Protein AF-A0A3D2FN97-F1 (afdb_monomer_lite)

Radius of gyration: 24.54 Å; chains: 1; bounding box: 51×54×80 Å

Sequence (234 aa):
MVIGLMLTFDQKPELFDFIHKFKLTESSGIVDKPTLEKAPVNQEKVAVPEEAVPSYLIESQNLISIASQTLALLKMHRITSLSIGSGQMDIELIGDKIMDAPIDSLGDVVNYSLKQMSIDSLFKHGYLVKYRKKDLPVIHSTIAFSDLESWVPSFGSSFIKILDPIERENQSQTPIIIKINGKDNIRNILLKLTSWGRNLALEKFVFVSETENLSHSAIFYMSLFSPKHLELQE

pLDDT: mean 77.38, std 24.18, range [26.45, 98.56]

Secondary structure (DSSP, 8-state):
----------------TT--------------PPP----------------PPPHHHHHHHHHHHHHHHHHHHTTTSEEEEEEEETTEEEEEEEE-SS----GGGTEEEEEEEEEE-SSTT-EEEEEEEEEPP---PPP-----HHHHHHHGGGGSSEEEEEPPPEEETTEEEEEEEEEEESHHHHHHHHHHHTTS-TTEEEEEEEEEE-TTT--EEEEEEEEEEEE-------

Structure (mmCIF, N/CA/C/O backbone):
data_AF-A0A3D2FN97-F1
#
_entry.id   AF-A0A3D2FN97-F1
#
loop_
_atom_site.group_PDB
_atom_site.id
_atom_site.type_symbol
_atom_site.label_atom_id
_atom_site.label_alt_id
_atom_site.label_comp_id
_atom_site.label_asym_id
_atom_site.label_entity_id
_atom_site.label_seq_id
_atom_site.pdbx_PDB_ins_code
_atom_site.Cartn_x
_atom_site.Cartn_y
_atom_site.Cartn_z
_atom_site.occupancy
_atom_site.B_iso_or_equiv
_atom_site.auth_seq_id
_atom_site.auth_comp_id
_atom_site.auth_asym_id
_atom_site.auth_atom_id
_atom_site.pdbx_PDB_model_num
ATOM 1 N N . MET A 1 1 ? 27.935 20.097 34.482 1.00 35.91 1 MET A N 1
ATOM 2 C CA . MET A 1 1 ? 27.863 18.623 34.464 1.00 35.91 1 MET A CA 1
ATOM 3 C C . MET A 1 1 ? 27.215 18.229 33.148 1.00 35.91 1 MET A C 1
ATOM 5 O O . MET A 1 1 ? 26.040 18.503 32.959 1.00 35.91 1 MET A O 1
ATOM 9 N N . VAL A 1 2 ? 28.020 17.753 32.199 1.00 36.72 2 VAL A N 1
ATOM 10 C CA . VAL A 1 2 ? 27.599 17.387 30.839 1.00 36.72 2 VAL A CA 1
ATOM 11 C C . VAL A 1 2 ? 27.473 15.869 30.811 1.00 36.72 2 VAL A C 1
ATOM 13 O O . VAL A 1 2 ? 28.434 15.186 31.153 1.00 36.72 2 VAL A O 1
ATOM 16 N N . ILE A 1 3 ? 26.306 15.350 30.437 1.00 37.03 3 ILE A N 1
ATOM 17 C CA . ILE A 1 3 ? 26.108 13.924 30.170 1.00 37.03 3 ILE A CA 1
ATOM 18 C C . ILE A 1 3 ? 25.771 13.817 28.686 1.00 37.03 3 ILE A C 1
ATOM 20 O O . ILE A 1 3 ? 24.678 14.183 28.261 1.00 37.03 3 ILE A O 1
ATOM 24 N N . GLY A 1 4 ? 26.756 13.390 27.898 1.00 32.12 4 GLY A N 1
ATOM 25 C CA . GLY A 1 4 ? 26.566 13.030 26.499 1.00 32.12 4 GLY A CA 1
ATOM 26 C C . GLY A 1 4 ? 25.917 11.653 26.404 1.00 32.12 4 GLY A C 1
ATOM 27 O O . GLY A 1 4 ? 26.407 10.697 27.002 1.00 32.12 4 GLY A O 1
ATOM 28 N N . LEU A 1 5 ? 24.826 11.552 25.650 1.00 38.78 5 LEU A N 1
ATOM 29 C CA . LEU A 1 5 ? 24.279 10.277 25.200 1.00 38.78 5 LEU A CA 1
ATOM 30 C C . LEU A 1 5 ? 24.772 10.034 23.774 1.00 38.78 5 LEU A C 1
ATOM 32 O O . LEU A 1 5 ? 24.361 10.704 22.829 1.00 38.78 5 LEU A O 1
ATOM 36 N N . MET A 1 6 ? 25.699 9.090 23.653 1.00 29.64 6 MET A N 1
ATOM 37 C CA . MET A 1 6 ? 26.186 8.542 22.395 1.00 29.64 6 MET A CA 1
ATOM 38 C C . MET A 1 6 ? 25.202 7.453 21.954 1.00 29.64 6 MET A C 1
ATOM 40 O O . MET A 1 6 ? 25.071 6.430 22.620 1.00 29.64 6 MET A O 1
ATOM 44 N N . LEU A 1 7 ? 24.469 7.692 20.865 1.00 33.50 7 LEU A N 1
ATOM 45 C CA . LEU A 1 7 ? 23.626 6.684 20.222 1.00 33.50 7 LEU A CA 1
ATOM 46 C C . LEU A 1 7 ? 24.498 5.869 19.262 1.00 33.50 7 LEU A C 1
ATOM 48 O O . LEU A 1 7 ? 24.772 6.302 18.146 1.00 33.50 7 LEU A O 1
ATOM 52 N N . THR A 1 8 ? 24.945 4.692 19.690 1.00 33.38 8 THR A N 1
ATOM 53 C CA . THR A 1 8 ? 25.494 3.678 18.782 1.00 33.38 8 THR A CA 1
ATOM 54 C C . THR A 1 8 ? 24.337 2.861 18.214 1.00 33.38 8 THR A C 1
ATOM 56 O O . THR A 1 8 ? 23.797 1.989 18.891 1.00 33.38 8 THR A O 1
ATOM 59 N N . PHE A 1 9 ? 23.937 3.165 16.980 1.00 32.84 9 PHE A N 1
ATOM 60 C CA . PHE A 1 9 ? 23.117 2.275 16.159 1.00 32.84 9 PHE A CA 1
ATOM 61 C C . PHE A 1 9 ? 24.053 1.345 15.389 1.00 32.84 9 PHE A C 1
ATOM 63 O O . PHE A 1 9 ? 24.641 1.757 14.394 1.00 32.84 9 PHE A O 1
ATOM 70 N N . ASP A 1 10 ? 24.185 0.104 15.847 1.00 36.41 10 ASP A N 1
ATOM 71 C CA . ASP A 1 10 ? 24.857 -0.951 15.089 1.00 36.41 10 ASP A CA 1
ATOM 72 C C . ASP A 1 10 ? 23.991 -2.214 15.101 1.00 36.41 10 ASP A C 1
ATOM 74 O O . ASP A 1 10 ? 24.173 -3.118 15.910 1.00 36.41 10 ASP A O 1
ATOM 78 N N . GLN A 1 11 ? 22.969 -2.226 14.240 1.00 37.00 11 GLN A N 1
ATOM 79 C CA . GLN A 1 11 ? 22.284 -3.439 13.792 1.00 37.00 11 GLN A CA 1
ATOM 80 C C . GLN A 1 11 ? 21.887 -3.253 12.323 1.00 37.00 11 GLN A C 1
ATOM 82 O O . GLN A 1 11 ? 20.916 -2.569 11.997 1.00 37.00 11 GLN A O 1
ATOM 87 N N . LYS A 1 12 ? 22.677 -3.844 11.421 1.00 44.53 12 LYS A N 1
ATOM 88 C CA . LYS A 1 12 ? 22.297 -4.063 10.019 1.00 44.53 12 LYS A CA 1
ATOM 89 C C . LYS A 1 12 ? 21.170 -5.106 9.968 1.00 44.53 12 LYS A C 1
ATOM 91 O O . LYS A 1 12 ? 21.343 -6.165 10.566 1.00 44.53 12 LYS A O 1
ATOM 96 N N . PRO A 1 13 ? 20.059 -4.875 9.248 1.00 40.66 13 PRO A N 1
ATOM 97 C CA . PRO A 1 13 ? 19.086 -5.927 8.999 1.00 40.66 13 PRO A CA 1
ATOM 98 C C . PRO A 1 13 ? 19.599 -6.865 7.895 1.00 40.66 13 PRO A C 1
ATOM 100 O O . PRO A 1 13 ? 19.985 -6.427 6.809 1.00 40.66 13 PRO A O 1
ATOM 103 N N . GLU A 1 14 ? 19.604 -8.158 8.202 1.00 37.47 14 GLU A N 1
ATOM 104 C CA . GLU A 1 14 ? 19.910 -9.290 7.323 1.00 37.47 14 GLU A CA 1
ATOM 105 C C . GLU A 1 14 ? 18.923 -9.357 6.142 1.00 37.47 14 GLU A C 1
ATOM 107 O O . GLU A 1 14 ? 17.893 -10.023 6.197 1.00 37.47 14 GLU A O 1
ATOM 112 N N . LEU A 1 15 ? 19.215 -8.632 5.060 1.00 39.28 15 LEU A N 1
ATOM 113 C CA . LEU A 1 15 ? 18.360 -8.566 3.867 1.00 39.28 15 LEU A CA 1
ATOM 114 C C . LEU A 1 15 ? 18.827 -9.442 2.687 1.00 39.28 15 LEU A C 1
ATOM 116 O O . LEU A 1 15 ? 18.275 -9.301 1.600 1.00 39.28 15 LEU A O 1
ATOM 120 N N . PHE A 1 16 ? 19.802 -10.353 2.847 1.00 39.06 16 PHE A N 1
ATOM 121 C CA . PHE A 1 16 ? 20.452 -10.988 1.678 1.00 39.06 16 PHE A CA 1
ATOM 122 C C . PHE A 1 16 ? 20.819 -12.487 1.756 1.00 39.06 16 PHE A C 1
ATOM 124 O O . PHE A 1 16 ? 21.661 -12.934 0.984 1.00 39.06 16 PHE A O 1
ATOM 131 N N . ASP A 1 17 ? 20.147 -13.313 2.559 1.00 31.33 17 ASP A N 1
ATOM 132 C CA . ASP A 1 17 ? 20.525 -14.739 2.710 1.00 31.33 17 ASP A CA 1
ATOM 133 C C . ASP A 1 17 ? 19.858 -15.738 1.733 1.00 31.33 17 ASP A C 1
ATOM 135 O O . ASP A 1 17 ? 19.729 -16.925 2.033 1.00 31.33 17 ASP A O 1
ATOM 139 N N . PHE A 1 18 ? 19.447 -15.319 0.528 1.00 36.94 18 PHE A N 1
ATOM 140 C CA . PHE A 1 18 ? 18.725 -16.217 -0.400 1.00 36.94 18 PHE A CA 1
ATOM 141 C C . PHE A 1 18 ? 19.545 -16.887 -1.518 1.00 36.94 18 PHE A C 1
ATOM 143 O O . PHE A 1 18 ? 18.969 -17.618 -2.322 1.00 36.94 18 PHE A O 1
ATOM 150 N N . ILE A 1 19 ? 20.871 -16.728 -1.588 1.00 38.16 19 ILE A N 1
ATOM 151 C CA . ILE A 1 19 ? 21.669 -17.309 -2.687 1.00 38.16 19 ILE A CA 1
ATOM 152 C C . ILE A 1 19 ? 22.730 -18.273 -2.152 1.00 38.16 19 ILE A C 1
ATOM 154 O O . ILE A 1 19 ? 23.904 -17.950 -2.118 1.00 38.16 19 ILE A O 1
ATOM 158 N N . HIS A 1 20 ? 22.334 -19.492 -1.784 1.00 33.91 20 HIS A N 1
ATOM 159 C CA . HIS A 1 20 ? 23.245 -20.646 -1.786 1.00 33.91 20 HIS A CA 1
ATOM 160 C C . HIS A 1 20 ? 22.459 -21.945 -1.968 1.00 33.91 20 HIS A C 1
ATOM 162 O O . HIS A 1 20 ? 22.291 -22.723 -1.031 1.00 33.91 20 HIS A O 1
ATOM 168 N N . LYS A 1 21 ? 21.952 -22.196 -3.182 1.00 33.28 21 LYS A N 1
ATOM 169 C CA . LYS A 1 21 ? 21.473 -23.535 -3.570 1.00 33.28 21 LYS A CA 1
ATOM 170 C C . LYS A 1 21 ? 21.396 -23.737 -5.085 1.00 33.28 21 LYS A C 1
ATOM 172 O O . LYS A 1 21 ? 20.377 -24.156 -5.610 1.00 33.28 21 LYS A O 1
ATOM 177 N N . PHE A 1 22 ? 22.510 -23.531 -5.781 1.00 33.31 22 PHE A N 1
ATOM 178 C CA . PHE A 1 22 ? 22.737 -24.210 -7.058 1.00 33.31 22 PHE A CA 1
ATOM 179 C C . PHE A 1 22 ? 24.107 -24.882 -7.016 1.00 33.31 22 PHE A C 1
ATOM 181 O O . PHE A 1 22 ? 25.150 -24.239 -7.087 1.00 33.31 22 PHE A O 1
ATOM 188 N N . LYS A 1 23 ? 24.089 -26.202 -6.804 1.00 30.91 23 LYS A N 1
ATOM 189 C CA . LYS A 1 23 ? 25.253 -27.065 -6.999 1.00 30.91 23 LYS A CA 1
ATOM 190 C C . LYS A 1 23 ? 25.541 -27.124 -8.497 1.00 30.91 23 LYS A C 1
ATOM 192 O O . LYS A 1 23 ? 24.680 -27.564 -9.257 1.00 30.91 23 LYS A O 1
ATOM 197 N N . LEU A 1 24 ? 26.757 -26.737 -8.883 1.00 30.23 24 LEU A N 1
ATOM 198 C CA . LEU A 1 24 ? 27.350 -27.124 -10.157 1.00 30.23 24 LEU A CA 1
ATOM 199 C C . LEU A 1 24 ? 27.306 -28.650 -10.288 1.00 30.23 24 LEU A C 1
ATOM 201 O O . LEU A 1 24 ? 27.742 -29.374 -9.392 1.00 30.23 24 LEU A O 1
ATOM 205 N N . THR A 1 25 ? 26.811 -29.124 -11.424 1.00 30.73 25 THR A N 1
ATOM 206 C CA . THR A 1 25 ? 27.192 -30.429 -11.961 1.00 30.73 25 THR A CA 1
ATOM 207 C C . THR A 1 25 ? 28.044 -30.150 -13.187 1.00 30.73 25 THR A C 1
ATOM 209 O O . THR A 1 25 ? 27.542 -29.768 -14.237 1.00 30.73 25 THR A O 1
ATOM 212 N N . GLU A 1 26 ? 29.356 -30.272 -13.013 1.00 32.81 26 GLU A N 1
ATOM 213 C CA . GLU A 1 26 ? 30.281 -30.447 -14.123 1.00 32.81 26 GLU A CA 1
ATOM 214 C C . GLU A 1 26 ? 30.111 -31.865 -14.680 1.00 32.81 26 GLU A C 1
ATOM 216 O O . GLU A 1 26 ? 30.149 -32.842 -13.930 1.00 32.81 26 GLU A O 1
ATOM 221 N N . SER A 1 27 ? 30.004 -31.992 -16.001 1.00 31.44 27 SER A N 1
ATOM 222 C CA . SER A 1 27 ? 30.516 -33.172 -16.693 1.00 31.44 27 SER A CA 1
ATOM 223 C C . SER A 1 27 ? 31.189 -32.756 -17.998 1.00 31.44 27 SER A C 1
ATOM 225 O O . SER A 1 27 ? 30.542 -32.340 -18.957 1.00 31.44 27 SER A O 1
ATOM 227 N N . SER A 1 28 ? 32.513 -32.876 -17.978 1.00 28.11 28 SER A N 1
ATOM 228 C CA . SER A 1 28 ? 33.428 -32.942 -19.117 1.00 28.11 28 SER A CA 1
ATOM 229 C C . SER A 1 28 ? 33.067 -34.091 -20.071 1.00 28.11 28 SER A C 1
ATOM 231 O O . SER A 1 28 ? 32.626 -35.144 -19.607 1.00 28.11 28 SER A O 1
ATOM 233 N N . GLY A 1 29 ? 33.323 -33.932 -21.377 1.00 26.45 29 GLY A N 1
ATOM 234 C CA . GLY A 1 29 ? 33.347 -35.078 -22.293 1.00 26.45 29 GLY A CA 1
ATOM 235 C C . GLY A 1 29 ? 33.221 -34.794 -23.793 1.00 26.45 29 GLY A C 1
ATOM 236 O O . GLY A 1 29 ? 32.153 -34.988 -24.344 1.00 26.45 29 GLY A O 1
ATOM 237 N N . ILE A 1 30 ? 34.345 -34.420 -24.416 1.00 26.75 30 ILE A N 1
ATOM 238 C CA . ILE A 1 30 ? 34.872 -34.887 -25.721 1.00 26.75 30 ILE A CA 1
ATOM 239 C C . ILE A 1 30 ? 34.031 -34.704 -27.011 1.00 26.75 30 ILE A C 1
ATOM 241 O O . ILE A 1 30 ? 32.910 -35.165 -27.176 1.00 26.75 30 ILE A O 1
ATOM 245 N N . VAL A 1 31 ? 34.718 -34.068 -27.964 1.00 34.94 31 VAL A N 1
ATOM 246 C CA . VAL A 1 31 ? 34.443 -33.876 -29.393 1.00 34.94 31 VAL A CA 1
ATOM 247 C C . VAL A 1 31 ? 34.148 -35.186 -30.125 1.00 34.94 31 VAL A C 1
ATOM 249 O O . VAL A 1 31 ? 34.973 -36.087 -30.080 1.00 34.94 31 VAL A O 1
ATOM 252 N N . ASP A 1 32 ? 33.083 -35.201 -30.930 1.00 27.12 32 ASP A N 1
ATOM 253 C CA . ASP A 1 32 ? 33.065 -35.918 -32.207 1.00 27.12 32 ASP A CA 1
ATOM 254 C C . ASP A 1 32 ? 32.193 -35.178 -33.232 1.00 27.12 32 ASP A C 1
ATOM 256 O O . ASP A 1 32 ? 31.098 -34.693 -32.951 1.00 27.12 32 ASP A O 1
ATOM 260 N N . LYS A 1 33 ? 32.742 -35.039 -34.438 1.00 39.91 33 LYS A N 1
ATOM 261 C CA . LYS A 1 33 ? 32.189 -34.311 -35.585 1.00 39.91 33 LYS A CA 1
ATOM 262 C C . LYS A 1 33 ? 31.302 -35.255 -36.407 1.00 39.91 33 LYS A C 1
ATOM 264 O O . LYS A 1 33 ? 31.837 -36.258 -36.875 1.00 39.91 33 LYS A O 1
ATOM 269 N N . PRO A 1 34 ? 30.027 -34.932 -36.704 1.00 32.31 34 PRO A N 1
ATOM 270 C CA . PRO A 1 34 ? 29.277 -35.664 -37.715 1.00 32.31 34 PRO A CA 1
ATOM 271 C C . PRO A 1 34 ? 29.159 -34.888 -39.031 1.00 32.31 34 PRO A C 1
ATOM 273 O O . PRO A 1 34 ? 28.943 -33.678 -39.090 1.00 32.31 34 PRO A O 1
ATOM 276 N N . THR A 1 35 ? 29.333 -35.664 -40.089 1.00 30.20 35 THR A N 1
ATOM 277 C CA . THR A 1 35 ? 29.196 -35.391 -41.516 1.00 30.20 35 THR A CA 1
ATOM 278 C C . THR A 1 35 ? 27.844 -34.776 -41.897 1.00 30.20 35 THR A C 1
ATOM 280 O O . THR A 1 35 ? 26.803 -35.149 -41.366 1.00 30.20 35 THR A O 1
ATOM 283 N N . LEU A 1 36 ? 27.876 -33.853 -42.867 1.00 41.28 36 LEU A N 1
ATOM 284 C CA . LEU A 1 36 ? 26.703 -33.288 -43.538 1.00 41.28 36 LEU A CA 1
ATOM 285 C C . LEU A 1 36 ? 25.895 -34.378 -44.264 1.00 41.28 36 LEU A C 1
ATOM 287 O O . LEU A 1 36 ? 26.328 -34.865 -45.306 1.00 41.28 36 LEU A O 1
ATOM 291 N N . GLU A 1 37 ? 24.674 -34.635 -43.804 1.00 33.03 37 GLU A N 1
ATOM 292 C CA . GLU A 1 37 ? 23.578 -35.114 -44.651 1.00 33.03 37 GLU A CA 1
ATOM 293 C C . GLU A 1 37 ? 22.410 -34.125 -44.569 1.00 33.03 37 GLU A C 1
ATOM 295 O O . GLU A 1 37 ? 21.942 -33.753 -43.493 1.00 33.03 37 GLU A O 1
ATOM 300 N N . LYS A 1 38 ? 21.965 -33.641 -45.734 1.00 38.06 38 LYS A N 1
ATOM 301 C CA . LYS A 1 38 ? 20.827 -32.727 -45.869 1.00 38.06 38 LYS A CA 1
ATOM 302 C C . LYS A 1 38 ? 19.524 -33.516 -45.719 1.00 38.06 38 LYS A C 1
ATOM 304 O O . LYS A 1 38 ? 19.065 -34.121 -46.683 1.00 38.06 38 LYS A O 1
ATOM 309 N N . ALA A 1 39 ? 18.919 -33.466 -44.537 1.00 34.81 39 ALA A N 1
ATOM 310 C CA . ALA A 1 39 ? 17.516 -33.823 -44.329 1.00 34.81 39 ALA A CA 1
ATOM 311 C C . ALA A 1 39 ? 16.607 -32.605 -44.624 1.00 34.81 39 ALA A C 1
ATOM 313 O O . ALA A 1 39 ? 17.060 -31.462 -44.497 1.00 34.81 39 ALA A O 1
ATOM 314 N N . PRO A 1 40 ? 15.350 -32.807 -45.063 1.00 33.38 40 PRO A N 1
ATOM 315 C CA . PRO A 1 40 ? 14.490 -31.717 -45.502 1.00 33.38 40 PRO A CA 1
ATOM 316 C C . PRO A 1 40 ? 14.077 -30.846 -44.309 1.00 33.38 40 PRO A C 1
ATOM 318 O O . PRO A 1 40 ? 13.736 -31.352 -43.242 1.00 33.38 40 PRO A O 1
ATOM 321 N N . VAL A 1 41 ? 14.113 -29.527 -44.509 1.00 33.75 41 VAL A N 1
ATOM 322 C CA . VAL A 1 41 ? 13.703 -28.514 -43.529 1.00 33.75 41 VAL A CA 1
ATOM 323 C C . VAL A 1 41 ? 12.212 -28.679 -43.252 1.00 33.75 41 VAL A C 1
ATOM 325 O O . VAL A 1 41 ? 11.370 -28.168 -43.988 1.00 33.75 41 VAL A O 1
ATOM 328 N N . ASN A 1 42 ? 11.885 -29.398 -42.184 1.00 37.56 42 ASN A N 1
ATOM 329 C CA . ASN A 1 42 ? 10.591 -29.268 -41.545 1.00 37.56 42 ASN A CA 1
ATOM 330 C C . ASN A 1 42 ? 10.664 -27.963 -40.748 1.00 37.56 42 ASN A C 1
ATOM 332 O O . ASN A 1 42 ? 11.488 -27.836 -39.843 1.00 37.56 42 ASN A O 1
ATOM 336 N N . GLN A 1 43 ? 9.878 -26.960 -41.139 1.00 39.38 43 GLN A N 1
ATOM 337 C CA . GLN A 1 43 ? 9.731 -25.731 -40.365 1.00 39.38 43 GLN A CA 1
ATOM 338 C C . GLN A 1 43 ? 8.967 -26.076 -39.087 1.00 39.38 43 GLN A C 1
ATOM 340 O O . GLN A 1 43 ? 7.753 -25.906 -38.992 1.00 39.38 43 GLN A O 1
ATOM 345 N N . GLU A 1 44 ? 9.688 -26.616 -38.111 1.00 39.53 44 GLU A N 1
ATOM 346 C CA . GLU A 1 44 ? 9.216 -26.685 -36.746 1.00 39.53 44 GLU A CA 1
ATOM 347 C C . GLU A 1 44 ? 9.032 -25.234 -36.306 1.00 39.53 44 GLU A C 1
ATOM 349 O O . GLU A 1 44 ? 9.973 -24.438 -36.261 1.00 39.53 44 GLU A O 1
ATOM 354 N N . LYS A 1 45 ? 7.768 -24.854 -36.127 1.00 38.25 45 LYS A N 1
ATOM 355 C CA . LYS A 1 45 ? 7.361 -23.551 -35.626 1.00 38.25 45 LYS A CA 1
ATOM 356 C C . LYS A 1 45 ? 8.019 -23.407 -34.259 1.00 38.25 45 LYS A C 1
ATOM 358 O O . LYS A 1 45 ? 7.503 -23.948 -33.287 1.00 38.25 45 LYS A O 1
ATOM 363 N N . VAL A 1 46 ? 9.178 -22.747 -34.217 1.00 37.47 46 VAL A N 1
ATOM 364 C CA . VAL A 1 46 ? 9.894 -22.435 -32.981 1.00 37.47 46 VAL A CA 1
ATOM 365 C C . VAL A 1 46 ? 8.876 -21.758 -32.079 1.00 37.47 46 VAL A C 1
ATOM 367 O O . VAL A 1 46 ? 8.419 -20.650 -32.369 1.00 37.47 46 VAL A O 1
ATOM 370 N N . ALA A 1 47 ? 8.437 -22.476 -31.048 1.00 45.31 47 ALA A N 1
ATOM 371 C CA . ALA A 1 47 ? 7.624 -21.893 -30.006 1.00 45.31 47 ALA A CA 1
ATOM 372 C C . ALA A 1 47 ? 8.472 -20.768 -29.419 1.00 45.31 47 ALA A C 1
ATOM 374 O O . ALA A 1 47 ? 9.545 -21.017 -28.868 1.00 45.31 47 ALA A O 1
ATOM 375 N N . VAL A 1 48 ? 8.034 -19.527 -29.630 1.00 40.28 48 VAL A N 1
ATOM 376 C CA . VAL A 1 48 ? 8.598 -18.368 -28.941 1.00 40.28 48 VAL A CA 1
ATOM 377 C C . VAL A 1 48 ? 8.553 -18.720 -27.454 1.00 40.28 48 VAL A C 1
ATOM 379 O O . VAL A 1 48 ? 7.464 -19.061 -26.984 1.00 40.28 48 VAL A O 1
ATOM 382 N N . PRO A 1 49 ? 9.690 -18.726 -26.733 1.00 45.16 49 PRO A N 1
ATOM 383 C CA . PRO A 1 49 ? 9.683 -19.006 -25.309 1.00 45.16 49 PRO A CA 1
ATOM 384 C C . PRO A 1 49 ? 8.696 -18.047 -24.657 1.00 45.16 49 PRO A C 1
ATOM 386 O O . PRO A 1 49 ? 8.823 -16.833 -24.815 1.00 45.16 49 PRO A O 1
ATOM 389 N N . GLU A 1 50 ? 7.681 -18.590 -23.992 1.00 56.06 50 GLU A N 1
ATOM 390 C CA . GLU A 1 50 ? 6.764 -17.799 -23.183 1.00 56.06 50 GLU A CA 1
ATOM 391 C C . GLU A 1 50 ? 7.632 -17.030 -22.181 1.00 56.06 50 GLU A C 1
ATOM 393 O O . GLU A 1 50 ? 8.313 -17.634 -21.348 1.00 56.06 50 GLU A O 1
ATOM 398 N N . GLU A 1 51 ? 7.730 -15.707 -22.337 1.00 61.81 51 GLU A N 1
ATOM 399 C CA . GLU A 1 51 ? 8.583 -14.900 -21.472 1.00 61.81 51 GLU A CA 1
ATOM 400 C C . GLU A 1 51 ? 8.092 -15.053 -20.034 1.00 61.81 51 GLU A C 1
ATOM 402 O O . GLU A 1 51 ? 7.006 -14.588 -19.681 1.00 61.81 51 GLU A O 1
ATOM 407 N N . ALA A 1 52 ? 8.897 -15.719 -19.205 1.00 71.06 52 ALA A N 1
ATOM 408 C CA . ALA A 1 52 ? 8.555 -15.966 -17.817 1.00 71.06 52 ALA A CA 1
ATOM 409 C C . ALA A 1 52 ? 8.263 -14.636 -17.106 1.00 71.06 52 ALA A C 1
ATOM 411 O O . ALA A 1 52 ? 9.057 -13.689 -17.152 1.00 71.06 52 ALA A O 1
ATOM 412 N N . VAL A 1 53 ? 7.107 -14.563 -16.446 1.00 77.19 53 VAL A N 1
ATOM 413 C CA . VAL A 1 53 ? 6.712 -13.389 -15.668 1.00 77.19 53 VAL A CA 1
ATOM 414 C C . VAL A 1 53 ? 7.693 -13.230 -14.502 1.00 77.19 53 VAL A C 1
ATOM 416 O O . VAL A 1 53 ? 7.849 -14.169 -13.716 1.00 77.19 53 VAL A O 1
ATOM 419 N N . PRO A 1 54 ? 8.359 -12.071 -14.352 1.00 84.44 54 PRO A N 1
ATOM 420 C CA . PRO A 1 54 ? 9.296 -11.876 -13.255 1.00 84.44 54 PRO A CA 1
ATOM 421 C C . PRO A 1 54 ? 8.605 -12.002 -11.891 1.00 84.44 54 PRO A C 1
ATOM 423 O O . PRO A 1 54 ? 7.526 -11.446 -11.681 1.00 84.44 54 PRO A O 1
ATOM 426 N N . SER A 1 55 ? 9.239 -12.679 -10.930 1.00 87.12 55 SER A N 1
ATOM 427 C CA . SER A 1 55 ? 8.671 -12.883 -9.586 1.00 87.12 55 SER A CA 1
ATOM 428 C C . SER A 1 55 ? 8.360 -11.567 -8.866 1.00 87.12 55 SER A C 1
ATOM 430 O O . SER A 1 55 ? 7.306 -11.447 -8.240 1.00 87.12 55 SER A O 1
ATOM 432 N N . TYR A 1 56 ? 9.219 -10.552 -9.025 1.00 89.12 56 TYR A N 1
ATOM 433 C CA . TYR A 1 56 ? 9.004 -9.216 -8.459 1.00 89.12 56 TYR A CA 1
ATOM 434 C C . TYR A 1 56 ? 7.695 -8.581 -8.943 1.00 89.12 56 TYR A C 1
ATOM 436 O O . TYR A 1 56 ? 7.071 -7.814 -8.213 1.00 89.12 56 TYR A O 1
ATOM 444 N N . LEU A 1 57 ? 7.259 -8.894 -10.170 1.00 89.25 57 LEU A N 1
AT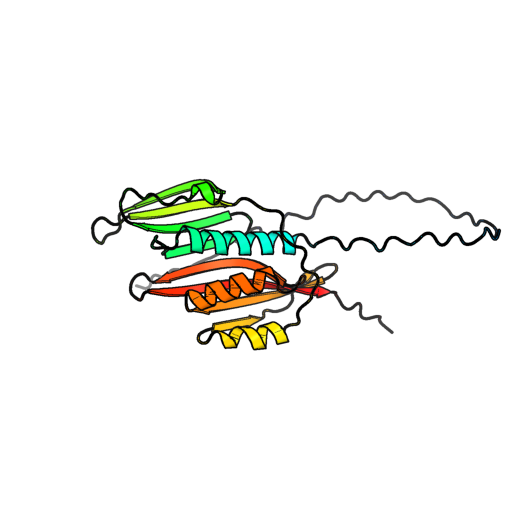OM 445 C CA . LEU A 1 57 ? 6.045 -8.325 -10.743 1.00 89.25 57 LEU A CA 1
ATOM 446 C C . LEU A 1 57 ? 4.817 -8.930 -10.066 1.00 89.25 57 LEU A C 1
ATOM 448 O O . LEU A 1 57 ? 3.891 -8.207 -9.710 1.00 89.25 57 LEU A O 1
ATOM 452 N N . ILE A 1 58 ? 4.841 -10.240 -9.819 1.00 89.00 58 ILE A N 1
ATOM 453 C CA . ILE A 1 58 ? 3.778 -10.946 -9.096 1.00 89.00 58 ILE A CA 1
ATOM 454 C C . ILE A 1 58 ? 3.660 -10.399 -7.670 1.00 89.00 58 ILE A C 1
ATOM 456 O O . ILE A 1 58 ? 2.555 -10.138 -7.193 1.00 89.00 58 ILE A O 1
ATOM 460 N N . GLU A 1 59 ? 4.785 -10.200 -6.983 1.00 91.56 59 GLU A N 1
ATOM 461 C CA . GLU A 1 59 ? 4.799 -9.647 -5.624 1.00 91.56 59 GLU A CA 1
ATOM 462 C C . GLU A 1 59 ? 4.295 -8.204 -5.584 1.00 91.56 59 GLU A C 1
ATOM 464 O O . GLU A 1 59 ? 3.431 -7.883 -4.767 1.00 91.56 59 GLU A O 1
ATOM 469 N N . SER A 1 60 ? 4.754 -7.376 -6.523 1.00 93.69 60 SER A N 1
ATOM 470 C CA . SER A 1 60 ? 4.291 -6.001 -6.715 1.00 93.69 60 SER A CA 1
ATOM 471 C C . SER A 1 60 ? 2.780 -5.930 -6.914 1.00 93.69 60 SER A C 1
ATOM 473 O O . SER A 1 60 ? 2.086 -5.228 -6.179 1.00 93.69 60 SER A O 1
ATOM 475 N N . GLN A 1 61 ? 2.238 -6.708 -7.854 1.00 92.69 61 GLN A N 1
ATOM 476 C CA . GLN A 1 61 ? 0.803 -6.707 -8.132 1.00 92.69 61 GLN A CA 1
ATOM 477 C C . GLN A 1 61 ? -0.002 -7.176 -6.916 1.00 92.69 61 GLN A C 1
ATOM 479 O O . GLN A 1 61 ? -1.053 -6.608 -6.606 1.00 92.69 61 GLN A O 1
ATOM 484 N N . ASN A 1 62 ? 0.503 -8.167 -6.178 1.00 93.00 62 ASN A N 1
ATOM 485 C CA . ASN A 1 62 ? -0.130 -8.627 -4.946 1.00 93.00 62 ASN A CA 1
ATOM 486 C C . ASN A 1 62 ? -0.184 -7.526 -3.890 1.00 93.00 62 ASN A C 1
ATOM 488 O O . ASN A 1 62 ? -1.237 -7.306 -3.288 1.00 93.00 62 ASN A O 1
ATOM 492 N N . LEU A 1 63 ? 0.920 -6.799 -3.719 1.00 95.31 63 LEU A N 1
ATOM 493 C CA . LEU A 1 63 ? 1.022 -5.663 -2.814 1.00 95.31 63 LEU A CA 1
ATOM 494 C C . LEU A 1 63 ? 0.038 -4.546 -3.209 1.00 95.31 63 LEU A C 1
ATOM 496 O O . LEU A 1 63 ? -0.717 -4.061 -2.367 1.00 95.31 63 LEU A O 1
ATOM 500 N N . ILE A 1 64 ? -0.026 -4.185 -4.493 1.00 95.19 64 ILE A N 1
ATOM 501 C CA . ILE A 1 64 ? -0.961 -3.175 -5.019 1.00 95.19 64 ILE A CA 1
ATOM 502 C C . ILE A 1 64 ? -2.417 -3.590 -4.766 1.00 95.19 64 ILE A C 1
ATOM 504 O O . ILE A 1 64 ? -3.236 -2.781 -4.310 1.00 95.19 64 ILE A O 1
ATOM 508 N N . SER A 1 65 ? -2.741 -4.858 -5.038 1.00 93.75 65 SER A N 1
ATOM 509 C CA . SER A 1 65 ? -4.077 -5.416 -4.830 1.00 93.75 65 SER A CA 1
ATOM 510 C C . SER A 1 65 ? -4.475 -5.354 -3.358 1.00 93.75 65 SER A C 1
ATOM 512 O O . SER A 1 65 ? -5.561 -4.861 -3.044 1.00 93.75 65 SER A O 1
ATOM 514 N N . ILE A 1 66 ? -3.618 -5.828 -2.446 1.00 95.50 66 ILE A N 1
ATOM 515 C CA . ILE A 1 66 ? -3.950 -5.833 -1.019 1.00 95.50 66 ILE A CA 1
ATOM 516 C C . ILE A 1 66 ? -4.010 -4.412 -0.454 1.00 95.50 66 ILE A C 1
ATOM 518 O O . ILE A 1 66 ? -4.935 -4.110 0.290 1.00 95.50 66 ILE A O 1
ATOM 522 N N . ALA A 1 67 ? -3.127 -3.498 -0.872 1.00 96.75 67 ALA A N 1
ATOM 523 C CA . ALA A 1 67 ? -3.198 -2.090 -0.479 1.00 96.75 67 ALA A CA 1
ATOM 524 C C . ALA A 1 67 ? -4.547 -1.468 -0.866 1.00 96.75 67 ALA A C 1
ATOM 526 O O . ALA A 1 67 ? -5.228 -0.862 -0.034 1.00 96.75 67 ALA A O 1
ATOM 527 N N . SER A 1 68 ? -4.971 -1.678 -2.114 1.00 95.38 68 SER A N 1
ATOM 528 C CA . SER A 1 68 ? -6.249 -1.180 -2.628 1.00 95.38 68 SER A CA 1
ATOM 529 C C . SER A 1 68 ? -7.443 -1.790 -1.889 1.00 95.38 68 SER A C 1
ATOM 531 O O . SER A 1 68 ? -8.370 -1.072 -1.508 1.00 95.38 68 SER A O 1
ATOM 533 N N . GLN A 1 69 ? -7.413 -3.106 -1.653 1.00 94.62 69 GLN A N 1
ATOM 534 C CA . GLN A 1 69 ? -8.466 -3.829 -0.944 1.00 94.62 69 GLN A CA 1
ATOM 535 C C . GLN A 1 69 ? -8.578 -3.369 0.512 1.00 94.62 69 GLN A C 1
ATOM 537 O O . GLN A 1 69 ? -9.683 -3.074 0.961 1.00 94.62 69 GLN A O 1
ATOM 542 N N . THR A 1 70 ? -7.459 -3.248 1.228 1.00 95.88 70 THR A N 1
ATOM 543 C CA . THR A 1 70 ? -7.423 -2.809 2.628 1.00 95.88 70 THR A CA 1
ATOM 544 C C . THR A 1 70 ? -7.993 -1.403 2.780 1.00 95.88 70 THR A C 1
ATOM 546 O O . THR A 1 70 ? -8.885 -1.192 3.600 1.00 95.88 70 THR A O 1
ATOM 549 N N . LEU A 1 71 ? -7.563 -0.446 1.948 1.00 95.12 71 LEU A N 1
ATOM 550 C CA . LEU A 1 71 ? -8.085 0.927 1.991 1.00 95.12 71 LEU A CA 1
ATOM 551 C C . LEU A 1 71 ? -9.585 1.010 1.658 1.00 95.12 71 LEU A C 1
ATOM 553 O O . LEU A 1 71 ? -10.286 1.880 2.180 1.00 95.12 71 LEU A O 1
ATOM 557 N N . ALA A 1 72 ? -10.090 0.130 0.789 1.00 94.12 72 ALA A N 1
ATOM 558 C CA . ALA A 1 72 ? -11.510 0.067 0.454 1.00 94.12 72 ALA A CA 1
ATOM 559 C C . ALA A 1 72 ? -12.344 -0.570 1.577 1.00 94.12 72 ALA A C 1
ATOM 561 O O . ALA A 1 72 ? -13.371 -0.014 1.967 1.00 94.12 72 ALA A O 1
ATOM 562 N N . LEU A 1 73 ? -11.888 -1.705 2.109 1.00 94.19 73 LEU A N 1
ATOM 563 C CA . LEU A 1 73 ? -12.560 -2.481 3.153 1.00 94.19 73 LEU A CA 1
ATOM 564 C C . LEU A 1 73 ? -12.608 -1.717 4.482 1.00 94.19 73 LEU A C 1
ATOM 566 O O . LEU A 1 73 ? -13.622 -1.724 5.174 1.00 94.19 73 LEU A O 1
ATOM 570 N N . LEU A 1 74 ? -11.550 -0.970 4.797 1.00 92.44 74 LEU A N 1
ATOM 571 C CA . LEU A 1 74 ? -11.445 -0.171 6.017 1.00 92.44 74 LEU A CA 1
ATOM 572 C C . LEU A 1 74 ? -11.853 1.294 5.813 1.00 92.44 74 LEU A C 1
ATOM 574 O O . LEU A 1 74 ? -11.562 2.131 6.659 1.00 92.44 74 LEU A O 1
ATOM 578 N N . LYS A 1 75 ? -12.572 1.628 4.730 1.00 88.00 75 LYS A N 1
ATOM 579 C CA . LYS A 1 75 ? -12.961 3.015 4.406 1.00 88.00 75 LYS A CA 1
ATOM 580 C C . LYS A 1 75 ? -13.721 3.727 5.535 1.00 88.00 75 LYS A C 1
ATOM 582 O O . LYS A 1 75 ? -13.595 4.946 5.641 1.00 88.00 75 LYS A O 1
ATOM 587 N N . MET A 1 76 ? -14.514 2.988 6.313 1.00 86.06 76 MET A N 1
ATOM 588 C CA . MET A 1 76 ? -15.307 3.513 7.438 1.00 86.06 76 MET A CA 1
ATOM 589 C C . MET A 1 76 ? -14.546 3.513 8.772 1.00 86.06 76 MET A C 1
ATOM 591 O O . MET A 1 76 ? -15.027 4.077 9.749 1.00 86.06 76 MET A O 1
ATOM 595 N N . HIS A 1 77 ? -13.355 2.916 8.807 1.00 88.94 77 HIS A N 1
ATOM 596 C CA . HIS A 1 77 ? -12.503 2.844 9.986 1.00 88.94 77 HIS A CA 1
ATOM 597 C C . HIS A 1 77 ? -11.438 3.941 9.938 1.00 88.94 77 HIS A C 1
ATOM 599 O O . HIS A 1 77 ? -10.977 4.351 8.869 1.00 88.94 77 HIS A O 1
ATOM 605 N N . ARG A 1 78 ? -11.013 4.420 11.109 1.00 90.44 78 ARG A N 1
ATOM 606 C CA . ARG A 1 78 ? -9.959 5.435 11.206 1.00 90.44 78 ARG A CA 1
ATOM 607 C C . ARG A 1 78 ? -8.592 4.760 11.170 1.00 90.44 78 ARG A C 1
ATOM 609 O O . ARG A 1 78 ? -8.027 4.454 12.215 1.00 90.44 78 ARG A O 1
ATOM 616 N N . ILE A 1 79 ? -8.085 4.511 9.964 1.00 93.38 79 ILE A N 1
ATOM 617 C CA . ILE A 1 79 ? -6.726 3.996 9.750 1.00 93.38 79 ILE A CA 1
ATOM 618 C C . ILE A 1 79 ? -5.722 5.093 10.097 1.00 93.38 79 ILE A C 1
ATOM 620 O O . ILE A 1 79 ? -5.712 6.128 9.439 1.00 93.38 79 ILE A O 1
ATOM 624 N N . THR A 1 80 ? -4.862 4.870 11.089 1.00 93.56 80 THR A N 1
ATOM 625 C CA . THR A 1 80 ? -3.761 5.793 11.411 1.00 93.56 80 THR A CA 1
ATOM 626 C C . THR A 1 80 ? -2.499 5.452 10.649 1.00 93.56 80 THR A C 1
ATOM 628 O O . THR A 1 80 ? -1.796 6.345 10.181 1.00 93.56 80 THR A O 1
ATOM 631 N N . SER A 1 81 ? -2.219 4.159 10.500 1.00 95.88 81 SER A N 1
ATOM 632 C CA . SER A 1 81 ? -1.097 3.685 9.706 1.00 95.88 81 SER A CA 1
ATOM 633 C C . SER A 1 81 ? -1.422 2.356 9.034 1.00 95.88 81 SER A C 1
ATOM 635 O O . SER A 1 81 ? -2.216 1.551 9.523 1.00 95.88 81 SER A O 1
ATOM 637 N N . LEU A 1 82 ? -0.826 2.165 7.867 1.00 97.69 82 LEU A N 1
ATOM 638 C CA . LEU A 1 82 ? -0.872 0.932 7.106 1.00 97.69 82 LEU A CA 1
ATOM 639 C C . LEU A 1 82 ? 0.488 0.762 6.432 1.00 97.69 82 LEU A C 1
ATOM 641 O O . LEU A 1 82 ? 0.879 1.599 5.627 1.00 97.69 82 LEU A O 1
ATOM 645 N N . SER A 1 83 ? 1.211 -0.304 6.750 1.00 98.31 83 SER A N 1
ATOM 646 C CA . SER A 1 83 ? 2.488 -0.647 6.117 1.00 98.31 83 SER A CA 1
ATOM 647 C C . SER A 1 83 ? 2.363 -2.028 5.500 1.00 98.31 83 SER A C 1
ATOM 649 O O . SER A 1 83 ? 1.986 -2.964 6.189 1.00 98.31 83 SER A O 1
ATOM 651 N N . ILE A 1 84 ? 2.664 -2.165 4.212 1.00 98.31 84 ILE A N 1
ATOM 652 C CA . ILE A 1 84 ? 2.533 -3.417 3.464 1.00 98.31 84 ILE A CA 1
ATOM 653 C C . ILE A 1 84 ? 3.833 -3.683 2.717 1.00 98.31 84 ILE A C 1
ATOM 655 O O . ILE A 1 84 ? 4.318 -2.821 1.986 1.00 98.31 84 ILE A O 1
ATOM 659 N N . GLY A 1 85 ? 4.373 -4.886 2.870 1.00 96.19 85 GLY A N 1
ATOM 660 C CA . GLY A 1 85 ? 5.567 -5.345 2.166 1.00 96.19 85 GLY A CA 1
ATOM 661 C C . GLY A 1 85 ? 5.897 -6.783 2.546 1.00 96.19 85 GLY A C 1
ATOM 662 O O . GLY A 1 85 ? 5.431 -7.282 3.567 1.00 96.19 85 GLY A O 1
ATOM 663 N N . SER A 1 86 ? 6.672 -7.472 1.712 1.00 91.81 86 SER A N 1
ATOM 664 C CA . SER A 1 86 ? 7.216 -8.803 2.037 1.00 91.81 86 SER A CA 1
ATOM 665 C C . SER A 1 86 ? 6.172 -9.838 2.506 1.00 91.81 86 SER A C 1
ATOM 667 O O . SER A 1 86 ? 6.424 -10.627 3.416 1.00 91.81 86 SER A O 1
ATOM 669 N N . GLY A 1 87 ? 4.971 -9.834 1.915 1.00 93.38 87 GLY A N 1
ATOM 670 C CA . GLY A 1 87 ? 3.889 -10.764 2.276 1.00 93.38 87 GLY A CA 1
ATOM 671 C C . GLY A 1 87 ? 3.149 -10.450 3.585 1.00 93.38 87 GLY A C 1
ATOM 672 O O . GLY A 1 87 ? 2.303 -11.240 4.004 1.00 93.38 87 GLY A O 1
ATOM 673 N N . GLN A 1 88 ? 3.455 -9.329 4.241 1.00 96.50 88 GLN A N 1
ATOM 674 C CA . GLN A 1 88 ? 2.845 -8.921 5.506 1.00 96.50 88 GLN A CA 1
ATOM 675 C C . GLN A 1 88 ? 2.280 -7.504 5.433 1.00 96.50 88 GLN A C 1
ATOM 677 O O . GLN A 1 88 ? 2.713 -6.674 4.628 1.00 96.50 88 GLN A O 1
ATOM 682 N N . MET A 1 89 ? 1.300 -7.235 6.288 1.00 97.31 89 MET A N 1
ATOM 683 C CA . MET A 1 89 ? 0.803 -5.893 6.526 1.00 97.31 89 MET A CA 1
ATOM 684 C C . MET A 1 89 ? 0.617 -5.614 8.014 1.00 97.31 89 MET A C 1
ATOM 686 O O . MET A 1 89 ? 0.045 -6.427 8.742 1.00 97.31 89 MET A O 1
ATOM 690 N N . ASP A 1 90 ? 1.066 -4.435 8.420 1.00 98.12 90 ASP A N 1
ATOM 691 C CA . ASP A 1 90 ? 0.800 -3.824 9.714 1.00 98.12 90 ASP A CA 1
ATOM 692 C C . ASP A 1 90 ? -0.316 -2.798 9.542 1.00 98.12 90 ASP A C 1
ATOM 694 O O . ASP A 1 90 ? -0.213 -1.899 8.703 1.00 98.12 90 ASP A O 1
ATOM 698 N N . ILE A 1 91 ? -1.382 -2.929 10.327 1.00 97.75 91 ILE A N 1
ATOM 699 C CA . ILE A 1 91 ? -2.537 -2.031 10.303 1.00 97.75 91 ILE A CA 1
ATOM 700 C C . ILE A 1 91 ? -2.724 -1.451 11.694 1.0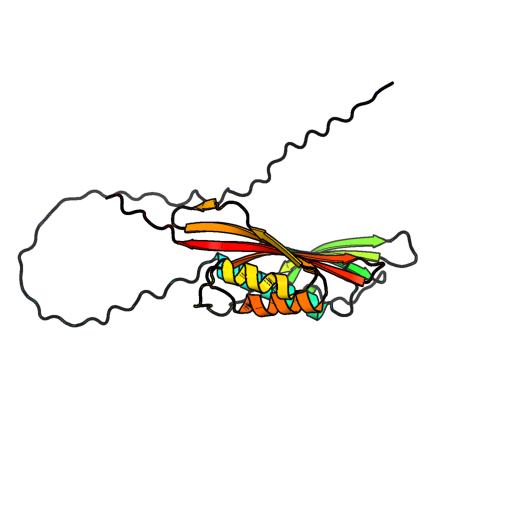0 97.75 91 ILE A C 1
ATOM 702 O O . ILE A 1 91 ? -2.852 -2.193 12.666 1.00 97.75 91 ILE A O 1
ATOM 706 N N . GLU A 1 92 ? -2.829 -0.131 11.781 1.00 96.75 92 GLU A N 1
ATOM 707 C CA . GLU A 1 92 ? -3.247 0.548 12.998 1.00 96.75 92 GLU A CA 1
ATOM 708 C C . GLU A 1 92 ? -4.548 1.310 12.763 1.00 96.75 92 GLU A C 1
ATOM 710 O O . GLU A 1 92 ? -4.659 2.131 11.849 1.00 96.75 92 GLU A O 1
ATOM 715 N N . LEU A 1 93 ? -5.529 1.037 13.619 1.00 95.00 93 LEU A N 1
ATOM 716 C CA . LEU A 1 93 ? -6.853 1.644 13.604 1.00 95.00 93 LEU A CA 1
ATOM 717 C C . LEU A 1 93 ? -7.133 2.323 14.944 1.00 95.00 93 LEU A C 1
ATOM 719 O O . LEU A 1 93 ? -6.685 1.854 15.990 1.00 95.00 93 LEU A O 1
ATOM 723 N N . ILE A 1 94 ? -7.925 3.390 14.922 1.00 92.81 94 ILE A N 1
ATOM 724 C CA . ILE A 1 94 ? -8.525 3.980 16.123 1.00 92.81 94 ILE A CA 1
ATOM 725 C C . ILE A 1 94 ? -10.033 3.747 16.094 1.00 92.81 94 ILE A C 1
ATOM 727 O O . ILE A 1 94 ? -10.692 4.018 15.089 1.00 92.81 94 ILE A O 1
ATOM 731 N N . GLY A 1 95 ? -10.581 3.298 17.219 1.00 91.88 95 GLY A N 1
ATOM 732 C CA . GLY A 1 95 ? -12.016 3.103 17.395 1.00 91.88 95 GLY A CA 1
ATOM 733 C C . GLY A 1 95 ? -12.377 2.797 18.842 1.00 91.88 95 GLY A C 1
ATOM 734 O O . GLY A 1 95 ? -11.573 3.012 19.750 1.00 91.88 95 GLY A O 1
ATOM 735 N N . ASP A 1 96 ? -13.580 2.275 19.049 1.00 92.81 96 ASP A N 1
ATOM 736 C CA . ASP A 1 96 ? -14.039 1.826 20.361 1.00 92.81 96 ASP A CA 1
ATOM 737 C C . ASP A 1 96 ? -13.293 0.564 20.816 1.00 92.81 96 ASP A C 1
ATOM 739 O O . ASP A 1 96 ? -12.568 -0.075 20.050 1.00 92.81 96 ASP A O 1
ATOM 743 N N . LYS A 1 97 ? -13.478 0.167 22.081 1.00 91.88 97 LYS A N 1
ATOM 744 C CA . LYS A 1 97 ? -12.850 -1.042 22.649 1.00 91.88 97 LYS A CA 1
ATOM 745 C C . LYS A 1 97 ? -13.149 -2.306 21.837 1.00 91.88 97 LYS A C 1
ATOM 747 O O . LYS A 1 97 ? -12.313 -3.204 21.765 1.00 91.88 97 LYS A O 1
ATOM 752 N N . ILE A 1 98 ? -14.352 -2.374 21.275 1.00 90.56 98 ILE A N 1
ATOM 753 C CA . ILE A 1 98 ? -14.810 -3.440 20.389 1.00 90.56 98 ILE A CA 1
ATOM 754 C C . ILE A 1 98 ? -14.993 -2.810 19.013 1.00 90.56 98 ILE A C 1
ATOM 756 O O . ILE A 1 98 ? -15.629 -1.767 18.899 1.00 90.56 98 ILE A O 1
ATOM 760 N N . MET A 1 99 ? -14.429 -3.441 17.990 1.00 88.75 99 MET A N 1
ATOM 761 C CA . MET A 1 99 ? -14.475 -2.964 16.613 1.00 88.75 99 MET A CA 1
ATOM 762 C C . MET A 1 99 ? -14.800 -4.139 15.694 1.00 88.75 99 MET A C 1
ATOM 764 O O . MET A 1 9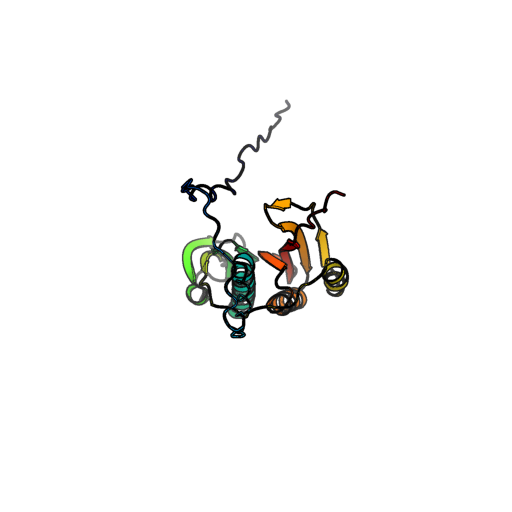9 ? -14.266 -5.231 15.874 1.00 88.75 99 MET A O 1
ATOM 768 N N . ASP A 1 100 ? -15.664 -3.909 14.714 1.00 88.50 100 ASP A N 1
ATOM 769 C CA . ASP A 1 100 ? -16.160 -4.894 13.748 1.00 88.50 100 ASP A CA 1
ATOM 770 C C . ASP A 1 100 ? -15.401 -4.841 12.409 1.00 88.50 100 ASP A C 1
ATOM 772 O O . ASP A 1 100 ? -15.934 -5.178 11.351 1.00 88.50 100 ASP A O 1
ATOM 776 N N . ALA A 1 101 ? -14.125 -4.445 12.445 1.00 90.19 101 ALA A N 1
ATOM 777 C CA . ALA A 1 101 ? -13.277 -4.399 11.262 1.00 90.19 101 ALA A CA 1
ATOM 778 C C . ALA A 1 101 ? -13.050 -5.822 10.706 1.00 90.19 101 ALA A C 1
ATOM 780 O O . ALA A 1 101 ? -12.505 -6.666 11.425 1.00 90.19 101 ALA A O 1
ATOM 781 N N . PRO A 1 102 ? -13.377 -6.102 9.428 1.00 93.50 102 PRO A N 1
ATOM 782 C CA . PRO A 1 102 ? -13.245 -7.441 8.853 1.00 93.50 102 PRO A CA 1
ATOM 783 C C . PRO A 1 102 ? -11.797 -7.736 8.420 1.00 93.50 102 PRO A C 1
ATOM 785 O O . PRO A 1 102 ? -11.496 -7.935 7.242 1.00 93.50 102 PRO A O 1
ATOM 788 N N . ILE A 1 103 ? -10.861 -7.695 9.375 1.00 94.44 103 ILE A N 1
ATOM 789 C CA . ILE A 1 103 ? -9.415 -7.849 9.136 1.00 94.44 103 ILE A CA 1
ATOM 790 C C . ILE A 1 103 ? -9.069 -9.256 8.621 1.00 94.44 103 ILE A C 1
ATOM 792 O O . ILE A 1 103 ? -8.194 -9.412 7.771 1.00 94.44 103 ILE A O 1
ATOM 796 N N . ASP A 1 104 ? -9.798 -10.270 9.075 1.00 92.00 104 ASP A N 1
ATOM 797 C CA . ASP A 1 104 ? -9.697 -11.673 8.650 1.00 92.00 104 ASP A CA 1
ATOM 798 C C . ASP A 1 104 ? -9.971 -11.895 7.147 1.00 92.00 104 ASP A C 1
ATOM 800 O O . ASP A 1 104 ? -9.492 -12.855 6.533 1.00 92.00 104 ASP A O 1
ATOM 804 N N . SER A 1 105 ? -10.698 -10.972 6.518 1.00 92.94 105 SER A N 1
ATOM 805 C CA . SER A 1 105 ? -10.966 -10.981 5.078 1.00 92.94 105 SER A CA 1
ATOM 806 C C . SER A 1 105 ? -9.746 -10.582 4.240 1.00 92.94 105 SER A C 1
ATOM 808 O O . SER A 1 105 ? -9.718 -10.824 3.031 1.00 92.94 105 SER A O 1
ATOM 810 N N . LEU A 1 106 ? -8.733 -9.972 4.862 1.00 93.94 106 LEU A N 1
ATOM 811 C CA . LEU A 1 106 ? -7.507 -9.523 4.201 1.00 93.94 106 LEU A CA 1
ATOM 812 C C . LEU A 1 106 ? -6.388 -10.581 4.257 1.00 93.94 106 LEU A C 1
ATOM 814 O O . LEU A 1 106 ? -5.504 -10.600 3.397 1.00 93.94 106 LEU A O 1
ATOM 818 N N . GLY A 1 107 ? -6.430 -11.486 5.236 1.00 94.94 107 GLY A N 1
ATOM 819 C CA . GLY A 1 107 ? -5.438 -12.541 5.412 1.00 94.94 107 GLY A CA 1
ATOM 820 C C . GLY A 1 107 ? -5.440 -13.136 6.814 1.00 94.94 107 GLY A C 1
ATOM 821 O O . GLY A 1 107 ? -6.379 -12.944 7.584 1.00 94.94 107 GLY A O 1
ATOM 822 N N . ASP A 1 108 ? -4.370 -13.851 7.140 1.00 96.62 108 ASP A N 1
ATOM 823 C CA . ASP A 1 108 ? -4.240 -14.522 8.429 1.00 96.62 108 ASP A CA 1
ATOM 824 C C . ASP A 1 108 ? -3.676 -13.543 9.463 1.00 96.62 108 ASP A C 1
ATOM 826 O O . ASP A 1 108 ? -2.544 -13.062 9.332 1.00 96.62 108 ASP A O 1
ATOM 830 N N . VAL A 1 109 ? -4.468 -13.228 10.489 1.00 96.88 109 VAL A N 1
ATOM 831 C CA . VAL A 1 109 ? -4.045 -12.357 11.593 1.00 96.88 109 VAL A CA 1
ATOM 832 C C . VAL A 1 109 ? -3.060 -13.123 12.465 1.00 96.88 109 VAL A C 1
ATOM 834 O O . VAL A 1 109 ? -3.425 -14.083 13.139 1.00 96.88 109 VAL A O 1
ATOM 837 N N . VAL A 1 110 ? -1.800 -12.701 12.448 1.00 97.31 110 VAL A N 1
ATOM 838 C CA . VAL A 1 110 ? -0.731 -13.355 13.214 1.00 97.31 110 VAL A CA 1
ATOM 839 C C . VAL A 1 110 ? -0.504 -12.705 14.570 1.00 97.31 110 VAL A C 1
ATOM 841 O O . VAL A 1 110 ? 0.012 -13.351 15.477 1.00 97.31 110 VAL A O 1
ATOM 844 N N . ASN A 1 111 ? -0.868 -11.431 14.717 1.00 97.38 111 ASN A N 1
ATOM 845 C CA . ASN A 1 111 ? -0.790 -10.729 15.987 1.00 97.38 111 ASN A CA 1
ATOM 846 C C . ASN A 1 111 ? -1.857 -9.634 16.066 1.00 97.38 111 ASN A C 1
ATOM 848 O O . ASN A 1 111 ? -2.225 -9.033 15.055 1.00 97.38 111 ASN A O 1
ATOM 852 N N . TYR A 1 112 ? -2.315 -9.374 17.285 1.00 97.25 112 TYR A N 1
ATOM 853 C CA . TYR A 1 112 ? -3.261 -8.327 17.618 1.00 97.25 112 TYR A CA 1
ATOM 854 C C . TYR A 1 112 ? -2.845 -7.643 18.921 1.00 97.25 112 TYR A C 1
ATOM 856 O O . TYR A 1 112 ? -2.495 -8.295 19.905 1.00 97.25 112 TYR A O 1
ATOM 864 N N . SER A 1 113 ? -2.923 -6.317 18.936 1.00 96.88 113 SER A N 1
ATOM 865 C CA . SER A 1 113 ? -2.675 -5.496 20.116 1.00 96.88 113 SER A CA 1
ATOM 866 C C . SER A 1 113 ? -3.781 -4.465 20.302 1.00 96.88 113 SER A C 1
ATOM 868 O O . SER A 1 113 ? -4.327 -3.931 19.336 1.00 96.88 113 SER A O 1
ATOM 870 N N . LEU A 1 114 ? -4.085 -4.170 21.565 1.00 96.69 114 LEU A N 1
ATOM 871 C CA . LEU A 1 114 ? -5.081 -3.183 21.956 1.00 96.69 114 LEU A CA 1
ATOM 872 C C . LEU A 1 114 ? -4.482 -2.249 23.002 1.00 96.69 114 LEU A C 1
ATOM 874 O O . LEU A 1 114 ? -4.030 -2.696 24.057 1.00 96.69 114 LEU A O 1
ATOM 878 N N . LYS A 1 115 ? -4.498 -0.946 22.727 1.00 94.62 115 LYS A N 1
ATOM 879 C CA . LYS A 1 115 ? -3.985 0.077 23.641 1.00 94.62 115 LYS A CA 1
ATOM 880 C C . LYS A 1 115 ? -5.024 1.168 23.853 1.00 94.62 115 LYS A C 1
ATOM 882 O O . LYS A 1 115 ? -5.445 1.807 22.897 1.00 94.62 115 LYS A O 1
ATOM 887 N N . GLN A 1 116 ? -5.396 1.416 25.106 1.00 93.31 116 GLN A N 1
ATOM 888 C CA . GLN A 1 116 ? -6.233 2.562 25.456 1.00 93.31 116 GLN A CA 1
ATOM 889 C C . GLN A 1 116 ? -5.466 3.869 25.212 1.00 93.31 116 GLN A C 1
ATOM 891 O O . GLN A 1 116 ? -4.288 3.983 25.565 1.00 93.31 116 GLN A O 1
ATOM 896 N N . MET A 1 117 ? -6.123 4.844 24.588 1.00 89.19 117 MET A N 1
ATOM 897 C CA . MET A 1 117 ? -5.564 6.174 24.361 1.00 89.19 117 MET A CA 1
ATOM 898 C C . MET A 1 117 ? -5.844 7.095 25.552 1.00 89.19 117 MET A C 1
ATOM 900 O O . MET A 1 117 ? -6.808 6.907 26.288 1.00 89.19 117 MET A O 1
ATOM 904 N N . SER A 1 118 ? -4.983 8.097 25.747 1.00 81.56 118 SER A N 1
ATOM 905 C CA . SER A 1 118 ? -5.086 9.057 26.856 1.00 81.56 118 SER A CA 1
ATOM 906 C C . SER A 1 118 ? -6.316 9.967 26.762 1.00 81.56 118 SER A C 1
ATOM 908 O O . SER A 1 118 ? -6.710 10.562 27.758 1.00 81.56 118 SER A O 1
ATOM 910 N N . ILE A 1 119 ? -6.882 10.098 25.560 1.00 68.69 119 ILE A N 1
ATOM 911 C CA . ILE A 1 119 ? -8.076 10.886 25.250 1.00 68.69 119 ILE A CA 1
ATOM 912 C C . ILE A 1 119 ? -9.245 9.895 25.136 1.00 68.69 119 ILE A C 1
ATOM 914 O O . ILE A 1 119 ? -9.139 8.941 24.368 1.00 68.69 119 ILE A O 1
ATOM 918 N N . ASP A 1 120 ? -10.281 10.112 25.954 1.00 69.56 120 ASP A N 1
ATOM 919 C CA . ASP A 1 120 ? -11.547 9.376 26.149 1.00 69.56 120 ASP A CA 1
ATOM 920 C C . ASP A 1 120 ? -11.831 8.146 25.279 1.00 69.56 120 ASP A C 1
ATOM 922 O O . ASP A 1 120 ? -11.851 8.252 24.061 1.00 69.56 120 ASP A O 1
ATOM 926 N N . SER A 1 121 ? -12.193 7.024 25.929 1.00 83.19 121 SER A N 1
ATOM 927 C CA . SER A 1 121 ? -12.850 5.793 25.413 1.00 83.19 121 SER A CA 1
ATOM 928 C C . SER A 1 121 ? -12.354 5.181 24.092 1.00 83.19 121 SER A C 1
ATOM 930 O O . SER A 1 121 ? -12.903 4.174 23.645 1.00 83.19 121 SER A O 1
ATOM 932 N N . LEU A 1 122 ? -11.306 5.736 23.493 1.00 91.12 122 LEU A N 1
ATOM 933 C CA . LEU A 1 122 ? -10.725 5.312 22.239 1.00 91.12 122 LEU A CA 1
ATOM 934 C C . LEU A 1 122 ? -9.585 4.344 22.492 1.00 91.12 122 LEU A C 1
ATOM 936 O O . LEU A 1 122 ? -8.782 4.463 23.426 1.00 91.12 122 LEU A O 1
ATOM 940 N N . PHE A 1 123 ? -9.503 3.381 21.596 1.00 94.25 123 PHE A N 1
ATOM 941 C CA . PHE A 1 123 ? -8.511 2.340 21.611 1.00 94.25 123 PHE A CA 1
ATOM 942 C C . PHE A 1 123 ? -7.803 2.311 20.266 1.00 94.25 123 PHE A C 1
ATOM 944 O O . PHE A 1 123 ? -8.417 2.413 19.201 1.00 94.25 123 PHE A O 1
ATOM 951 N N . LYS A 1 124 ? -6.484 2.158 20.334 1.00 94.56 124 LYS A N 1
ATOM 952 C CA . LYS A 1 124 ? -5.644 1.848 19.192 1.00 94.56 124 LYS A CA 1
ATOM 953 C C . LYS A 1 124 ? -5.595 0.334 19.034 1.00 94.56 124 LYS A C 1
ATOM 955 O O . LYS A 1 124 ? -5.140 -0.366 19.940 1.00 94.56 124 LYS A O 1
ATOM 960 N N . HIS A 1 125 ? -6.053 -0.138 17.886 1.00 96.81 125 HIS A N 1
ATOM 961 C CA . HIS A 1 125 ? -6.023 -1.535 17.477 1.00 96.81 125 HIS A CA 1
ATOM 962 C C . HIS A 1 125 ? -4.872 -1.728 16.496 1.00 96.81 125 HIS A C 1
ATOM 964 O O . HIS A 1 125 ? -4.854 -1.081 15.450 1.00 96.81 125 HIS A O 1
ATOM 970 N N . GLY A 1 126 ? -3.914 -2.585 16.835 1.00 97.56 126 GLY A N 1
ATOM 971 C CA . GL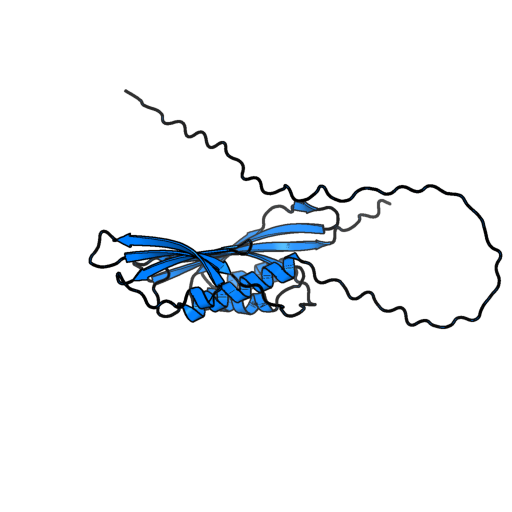Y A 1 126 ? -2.802 -2.949 15.961 1.00 97.56 126 GLY A CA 1
ATOM 972 C C . GLY A 1 126 ? -2.946 -4.385 15.480 1.00 97.56 126 GLY A C 1
ATOM 973 O O . GLY A 1 126 ? -3.077 -5.283 16.310 1.00 97.56 126 GLY A O 1
ATOM 974 N N . TYR A 1 127 ? -2.889 -4.605 14.170 1.00 97.88 127 TYR A N 1
ATOM 975 C CA . TYR A 1 127 ? -2.957 -5.923 13.544 1.00 97.88 127 TYR A CA 1
ATOM 976 C C . TYR A 1 127 ? -1.703 -6.168 12.717 1.00 97.88 127 TYR A C 1
ATOM 978 O O . TYR A 1 127 ? -1.361 -5.345 11.871 1.00 97.88 127 TYR A O 1
ATOM 986 N N . LEU A 1 128 ? -1.076 -7.326 12.910 1.00 98.25 128 LEU A N 1
ATOM 987 C CA . LEU A 1 128 ? -0.103 -7.871 11.969 1.00 98.25 128 LEU A CA 1
ATOM 988 C C . LEU A 1 128 ? -0.782 -9.010 11.214 1.00 98.25 128 LEU A C 1
ATOM 990 O O . LEU A 1 128 ? -1.308 -9.945 11.826 1.00 98.25 128 LEU A O 1
ATOM 994 N N . VAL A 1 129 ? -0.782 -8.935 9.887 1.00 98.00 129 VAL A N 1
ATOM 995 C CA . VAL A 1 129 ? -1.520 -9.865 9.027 1.00 98.00 129 VAL A CA 1
ATOM 996 C C . VAL A 1 129 ? -0.623 -10.372 7.907 1.00 98.00 129 VAL A C 1
ATOM 998 O O . VAL A 1 129 ? 0.037 -9.593 7.221 1.00 98.00 129 VAL A O 1
ATOM 1001 N N . LYS A 1 130 ? -0.634 -11.685 7.678 1.00 97.38 130 LYS A N 1
ATOM 1002 C CA . LYS A 1 130 ? -0.072 -12.300 6.470 1.00 97.38 130 LYS A CA 1
ATOM 1003 C C . LYS A 1 130 ? -1.143 -12.290 5.388 1.00 97.38 130 LYS A C 1
ATOM 1005 O O . LYS A 1 130 ? -2.120 -13.033 5.478 1.00 97.38 130 LYS A O 1
ATOM 1010 N N . TYR A 1 131 ? -1.000 -11.418 4.396 1.00 92.94 131 TYR A N 1
ATOM 1011 C CA . TYR A 1 131 ? -2.028 -11.263 3.370 1.00 92.94 131 TYR A CA 1
ATOM 1012 C C . TYR A 1 131 ? -1.974 -12.382 2.328 1.00 92.94 131 TYR A C 1
ATOM 1014 O O . TYR A 1 131 ? -0.914 -12.924 2.008 1.00 92.94 131 TYR A O 1
ATOM 1022 N N . ARG A 1 132 ? -3.139 -12.727 1.775 1.00 85.19 132 ARG A N 1
ATOM 1023 C CA . ARG A 1 132 ? -3.246 -13.783 0.761 1.00 85.19 132 ARG A CA 1
ATOM 1024 C C . ARG A 1 132 ? -2.745 -13.273 -0.585 1.00 85.19 132 ARG A C 1
ATOM 1026 O O . ARG A 1 132 ? -3.194 -12.230 -1.059 1.00 85.19 132 ARG A O 1
ATOM 1033 N N . LYS A 1 133 ? -1.850 -14.037 -1.211 1.00 85.00 133 LYS A N 1
ATOM 1034 C CA . LYS A 1 133 ? -1.440 -13.809 -2.598 1.00 85.00 133 LYS A CA 1
ATOM 1035 C C . LYS A 1 133 ? -2.539 -14.307 -3.546 1.00 85.00 133 LYS A C 1
ATOM 1037 O O . LYS A 1 133 ? -3.209 -15.297 -3.258 1.00 85.00 133 LYS A O 1
ATOM 1042 N N . LYS A 1 134 ? -2.723 -13.608 -4.657 1.00 80.38 134 LYS A N 1
ATOM 1043 C CA . LYS A 1 134 ? -3.608 -13.936 -5.772 1.00 80.38 134 LYS A CA 1
ATOM 1044 C C . LYS A 1 134 ? -2.784 -14.014 -7.053 1.00 80.38 134 LYS A C 1
ATOM 1046 O O . LYS A 1 134 ? -1.768 -13.323 -7.187 1.00 80.38 134 LYS A O 1
ATOM 1051 N N . ASP A 1 135 ? -3.267 -14.818 -7.989 1.00 70.12 135 ASP A N 1
ATOM 1052 C CA . ASP A 1 135 ? -2.790 -14.793 -9.367 1.00 70.12 135 ASP A CA 1
ATOM 1053 C C . ASP A 1 135 ? -3.288 -13.512 -10.033 1.00 70.12 135 ASP A C 1
ATOM 1055 O O . ASP A 1 135 ? -4.455 -13.130 -9.898 1.00 70.12 135 ASP A O 1
ATOM 1059 N N . LEU A 1 136 ? -2.376 -12.800 -10.684 1.00 70.62 136 LEU A N 1
ATOM 1060 C CA . LEU A 1 136 ? -2.592 -11.430 -11.136 1.00 70.62 136 LEU A CA 1
ATOM 1061 C C . LEU A 1 136 ? -2.204 -11.273 -12.607 1.00 70.62 136 LEU A C 1
ATOM 1063 O O . LEU A 1 136 ? -1.445 -12.090 -13.132 1.00 70.62 136 LEU A O 1
ATOM 1067 N N . PRO A 1 137 ? -2.777 -10.268 -13.296 1.00 68.25 137 PRO A N 1
ATOM 1068 C CA . PRO A 1 137 ? -2.671 -10.141 -14.742 1.00 68.25 137 PRO A CA 1
ATOM 1069 C C . PRO A 1 137 ? -1.227 -9.961 -15.213 1.00 68.25 137 PRO A C 1
ATOM 1071 O O . PRO A 1 137 ? -0.398 -9.341 -14.544 1.00 68.25 137 PRO A O 1
ATOM 1074 N N . VAL A 1 138 ? -0.955 -10.465 -16.417 1.00 69.94 138 VAL A N 1
ATOM 1075 C CA . VAL A 1 138 ? 0.329 -10.279 -17.093 1.00 69.94 138 VAL A CA 1
ATOM 1076 C C . VAL A 1 138 ? 0.378 -8.871 -17.683 1.00 69.94 138 VAL A C 1
ATOM 1078 O O . VAL A 1 138 ? -0.460 -8.490 -18.500 1.00 69.94 138 VAL A O 1
ATOM 1081 N N . ILE A 1 139 ? 1.367 -8.088 -17.260 1.00 79.25 139 ILE A N 1
ATOM 1082 C CA . ILE A 1 139 ? 1.663 -6.774 -17.834 1.00 79.25 139 ILE A CA 1
ATOM 1083 C C . ILE A 1 139 ? 2.743 -6.975 -18.893 1.00 79.25 139 ILE A C 1
ATOM 1085 O O . ILE A 1 139 ? 3.768 -7.596 -18.622 1.00 79.25 139 ILE A O 1
ATOM 1089 N N . HIS A 1 140 ? 2.520 -6.441 -20.093 1.00 73.69 140 HIS A N 1
ATOM 1090 C CA . HIS A 1 140 ? 3.456 -6.596 -21.213 1.00 73.69 140 HIS A CA 1
ATOM 1091 C C . HIS A 1 140 ? 4.229 -5.313 -21.538 1.00 73.69 140 HIS A C 1
ATOM 1093 O O . HIS A 1 140 ? 5.369 -5.385 -21.987 1.00 73.69 140 HIS A O 1
ATOM 1099 N N . SER A 1 141 ? 3.644 -4.138 -21.287 1.00 85.50 141 SER A N 1
ATOM 1100 C CA . SER A 1 141 ? 4.295 -2.848 -21.546 1.00 85.50 141 SER A CA 1
ATOM 1101 C C . SER A 1 141 ? 5.472 -2.616 -20.606 1.00 85.50 141 SER A C 1
ATOM 1103 O O . SER A 1 141 ? 5.380 -2.978 -19.437 1.00 85.50 141 SER A O 1
ATOM 1105 N N . THR A 1 142 ? 6.513 -1.928 -21.060 1.00 88.81 142 THR A N 1
ATOM 1106 C CA . THR A 1 142 ? 7.566 -1.353 -20.209 1.00 88.81 142 THR A CA 1
ATOM 1107 C C . THR A 1 142 ? 7.394 0.155 -20.094 1.00 88.81 142 THR A C 1
ATOM 1109 O O . THR A 1 142 ? 6.731 0.764 -20.932 1.00 88.81 142 THR A O 1
ATOM 1112 N N . ILE A 1 143 ? 7.999 0.754 -19.072 1.00 90.56 143 ILE A N 1
ATOM 1113 C CA . ILE A 1 143 ? 8.015 2.208 -18.879 1.00 90.56 143 ILE A CA 1
ATOM 1114 C C . ILE A 1 143 ? 9.448 2.719 -18.746 1.00 90.56 143 ILE A C 1
ATOM 1116 O O . ILE A 1 143 ? 10.343 1.975 -18.328 1.00 90.56 143 ILE A O 1
ATOM 1120 N N . ALA A 1 144 ? 9.641 3.990 -19.077 1.00 89.94 144 ALA A N 1
ATOM 1121 C CA . ALA A 1 144 ? 10.870 4.740 -18.870 1.00 89.94 144 ALA A CA 1
ATOM 1122 C C . ALA A 1 144 ? 10.768 5.640 -17.627 1.00 89.94 144 ALA A C 1
ATOM 1124 O O . ALA A 1 144 ? 9.678 5.943 -17.138 1.00 89.94 144 ALA A O 1
ATOM 1125 N N . PHE A 1 145 ? 11.907 6.132 -17.131 1.00 86.69 145 PHE A N 1
ATOM 1126 C CA . PHE A 1 145 ? 11.926 7.089 -16.015 1.00 86.69 145 PHE A CA 1
ATOM 1127 C C . PHE A 1 145 ? 11.148 8.371 -16.319 1.00 86.69 145 PHE A C 1
ATOM 1129 O O . PHE A 1 145 ? 10.428 8.861 -15.452 1.00 86.69 145 PHE A O 1
ATOM 1136 N N . SER A 1 146 ? 11.211 8.855 -17.562 1.00 88.56 146 SER A N 1
ATOM 1137 C CA . SER A 1 146 ? 10.467 10.036 -18.011 1.00 88.56 146 SER A CA 1
ATOM 1138 C C . SER A 1 146 ? 8.952 9.892 -17.828 1.00 88.56 146 SER A C 1
ATOM 1140 O O . SER A 1 146 ? 8.256 10.883 -17.596 1.00 88.56 146 SER A O 1
ATOM 1142 N N . ASP A 1 147 ? 8.425 8.663 -17.885 1.00 90.31 147 ASP A N 1
ATOM 1143 C CA . ASP A 1 147 ? 7.007 8.400 -17.634 1.00 90.31 147 ASP A CA 1
ATOM 1144 C C . ASP A 1 147 ? 6.657 8.646 -16.160 1.00 90.31 147 ASP A C 1
ATOM 1146 O O . ASP A 1 147 ? 5.603 9.197 -15.857 1.00 90.31 147 ASP A O 1
ATOM 1150 N N . LEU A 1 148 ? 7.550 8.288 -15.230 1.00 87.50 148 LEU A N 1
ATOM 1151 C CA . LEU A 1 148 ? 7.365 8.518 -13.793 1.00 87.50 148 LEU A CA 1
ATOM 1152 C C . LEU A 1 148 ? 7.541 9.995 -13.434 1.00 87.50 148 LEU A C 1
ATOM 1154 O O . LEU A 1 148 ? 6.728 10.550 -12.694 1.00 87.50 148 LEU A O 1
ATOM 1158 N N . GLU A 1 149 ? 8.577 10.634 -13.975 1.00 88.00 149 GLU A N 1
ATOM 1159 C CA . GLU A 1 149 ? 8.892 12.042 -13.718 1.00 88.00 149 GLU A CA 1
ATOM 1160 C C . GLU A 1 149 ? 7.809 12.989 -14.234 1.00 88.00 149 GLU A C 1
ATOM 1162 O O . GLU A 1 149 ? 7.530 14.001 -13.596 1.00 88.00 149 GLU A O 1
ATOM 1167 N N . SER A 1 150 ? 7.159 12.657 -15.352 1.00 88.94 150 SER A N 1
ATOM 1168 C CA . SER A 1 150 ? 6.025 13.432 -15.869 1.00 88.94 150 SER A CA 1
ATOM 1169 C C . SER A 1 150 ? 4.719 13.136 -15.130 1.00 88.94 150 SER A C 1
ATOM 1171 O O . SER A 1 150 ? 3.888 14.028 -14.945 1.00 88.94 150 SER A O 1
ATOM 1173 N N . TRP A 1 151 ? 4.528 11.897 -14.675 1.00 89.25 151 TRP A N 1
ATOM 1174 C CA . TRP A 1 151 ? 3.281 11.466 -14.056 1.00 89.25 151 TRP A CA 1
ATOM 1175 C C . TRP A 1 151 ? 3.139 11.892 -12.595 1.00 89.25 151 TRP A C 1
ATOM 1177 O O . TRP A 1 151 ? 2.082 12.396 -12.218 1.00 89.25 151 TRP A O 1
ATOM 1187 N N . VAL A 1 152 ? 4.169 11.720 -11.759 1.00 89.31 152 VAL A N 1
ATOM 1188 C CA . VAL A 1 152 ? 4.072 12.007 -10.313 1.00 89.31 152 VAL A CA 1
ATOM 1189 C C . VAL A 1 152 ? 3.661 13.457 -10.016 1.00 89.31 152 VAL A C 1
ATOM 1191 O O . VAL A 1 152 ? 2.733 13.641 -9.226 1.00 89.31 152 VAL A O 1
ATOM 1194 N N . PRO A 1 153 ? 4.240 14.488 -10.664 1.00 87.88 153 PRO A N 1
ATOM 1195 C CA . PRO A 1 153 ? 3.858 15.878 -10.412 1.00 87.88 153 PRO A CA 1
ATOM 1196 C C . PRO A 1 153 ? 2.387 16.193 -10.716 1.00 87.88 153 PRO A C 1
ATOM 1198 O O . PRO A 1 153 ? 1.848 17.162 -10.180 1.00 87.88 153 PRO A O 1
ATOM 1201 N N . SER A 1 154 ? 1.703 15.374 -11.530 1.00 88.88 154 SER A N 1
ATOM 1202 C CA . SER A 1 154 ? 0.279 15.569 -11.843 1.00 88.88 154 SER A CA 1
ATOM 1203 C C . SER A 1 154 ? -0.648 15.416 -10.627 1.00 88.88 154 SER A C 1
ATOM 1205 O O . SER A 1 154 ? -1.784 15.884 -10.663 1.00 88.88 154 SER A O 1
ATOM 1207 N N . PHE A 1 155 ? -0.165 14.836 -9.520 1.00 84.44 155 PHE A N 1
ATOM 1208 C CA . PHE A 1 155 ? -0.928 14.642 -8.281 1.00 84.44 155 PHE A CA 1
ATOM 1209 C C . PHE A 1 155 ? -0.829 15.816 -7.290 1.00 84.44 155 PHE A C 1
ATOM 1211 O O . PHE A 1 155 ? -1.175 15.673 -6.114 1.00 84.44 155 PHE A O 1
ATOM 1218 N N . GLY A 1 156 ? -0.366 16.990 -7.731 1.00 81.31 156 GLY A N 1
ATOM 1219 C CA . GLY A 1 156 ? -0.233 18.170 -6.875 1.00 81.31 156 GLY A CA 1
ATOM 1220 C C . GLY A 1 156 ? 0.886 17.987 -5.849 1.00 81.31 156 GLY A C 1
ATOM 1221 O O . GLY A 1 156 ? 2.023 17.729 -6.237 1.00 81.31 156 GLY A O 1
ATOM 1222 N N . SER A 1 157 ? 0.581 18.112 -4.547 1.00 81.81 157 SER A N 1
ATOM 1223 C CA . SER A 1 157 ? 1.528 17.932 -3.430 1.00 81.81 157 SER A CA 1
ATOM 1224 C C . SER A 1 157 ? 2.086 16.504 -3.377 1.00 81.81 157 SER A C 1
ATOM 1226 O O . SER A 1 157 ? 1.661 15.669 -2.577 1.00 81.81 157 SER A O 1
ATOM 1228 N N . SER A 1 158 ? 3.055 16.242 -4.238 1.00 90.94 158 SER A N 1
ATOM 1229 C CA . SER A 1 158 ? 3.695 14.962 -4.493 1.00 90.94 158 SER A CA 1
ATOM 1230 C C . SER A 1 158 ? 5.208 15.156 -4.538 1.00 90.94 158 SER A C 1
ATOM 1232 O O . SER A 1 158 ? 5.711 16.269 -4.685 1.00 90.94 158 SER A O 1
ATOM 1234 N N . PHE A 1 159 ? 5.943 14.070 -4.359 1.00 92.38 159 PHE A N 1
ATOM 1235 C CA . PHE A 1 159 ? 7.396 14.071 -4.374 1.00 92.38 159 PHE A CA 1
ATOM 1236 C C . PHE A 1 159 ? 7.884 12.761 -4.978 1.00 92.38 159 PHE A C 1
ATOM 1238 O O . PHE A 1 159 ? 7.340 11.704 -4.664 1.00 92.38 159 PHE A O 1
ATOM 1245 N N . ILE A 1 160 ? 8.921 12.835 -5.806 1.00 94.88 160 ILE A N 1
ATOM 1246 C CA . ILE A 1 160 ? 9.631 11.685 -6.360 1.00 94.88 160 ILE A CA 1
ATOM 1247 C C . ILE A 1 160 ? 11.120 11.843 -6.066 1.00 94.88 160 ILE A C 1
ATOM 1249 O O . ILE A 1 160 ? 11.684 12.926 -6.211 1.00 94.88 160 ILE A O 1
ATOM 1253 N N . LYS A 1 161 ? 11.757 10.752 -5.650 1.00 95.25 161 LYS A N 1
ATOM 1254 C CA . LYS A 1 161 ? 13.206 10.637 -5.528 1.00 95.25 161 LYS A CA 1
ATOM 1255 C C . LYS A 1 161 ? 13.657 9.355 -6.200 1.00 95.25 161 LYS A C 1
ATOM 1257 O O . LYS A 1 161 ? 13.208 8.277 -5.819 1.00 95.25 161 LYS A O 1
ATOM 1262 N N . ILE A 1 162 ? 14.556 9.490 -7.161 1.00 95.12 162 ILE A N 1
ATOM 1263 C CA . ILE A 1 162 ? 15.230 8.378 -7.827 1.00 95.12 162 ILE A CA 1
ATOM 1264 C C . ILE A 1 162 ? 16.585 8.204 -7.133 1.00 95.12 162 ILE A C 1
ATOM 1266 O O . ILE A 1 162 ? 17.254 9.195 -6.834 1.00 95.12 162 ILE A O 1
ATOM 1270 N N . LEU A 1 163 ? 16.930 6.969 -6.777 1.00 95.88 163 LEU A N 1
ATOM 1271 C CA . LEU A 1 163 ? 18.191 6.623 -6.118 1.00 95.88 163 LEU A CA 1
ATOM 1272 C C . LEU A 1 163 ? 19.178 6.018 -7.116 1.00 95.88 163 LEU A C 1
ATOM 1274 O O . LEU A 1 163 ? 18.801 5.674 -8.235 1.00 95.88 163 LEU A O 1
ATOM 1278 N N . ASP A 1 164 ? 20.430 5.871 -6.690 1.00 94.62 164 ASP A N 1
ATOM 1279 C CA . ASP A 1 164 ? 21.464 5.265 -7.522 1.00 94.62 164 ASP A CA 1
ATOM 1280 C C . ASP A 1 164 ? 21.098 3.813 -7.890 1.00 94.62 164 ASP A C 1
ATOM 1282 O O . ASP A 1 164 ? 20.582 3.073 -7.039 1.00 94.62 164 ASP A O 1
ATOM 1286 N N . PRO A 1 165 ? 21.342 3.388 -9.144 1.00 94.81 165 PRO A N 1
ATOM 1287 C CA . PRO A 1 165 ? 21.079 2.022 -9.569 1.00 94.81 165 PRO A CA 1
ATOM 1288 C C . PRO A 1 165 ? 21.908 0.993 -8.796 1.00 94.81 165 PRO A C 1
ATOM 1290 O O . PRO A 1 165 ? 23.074 1.205 -8.467 1.00 94.81 165 PRO A O 1
ATOM 1293 N N . ILE A 1 166 ? 21.290 -0.154 -8.536 1.00 93.44 166 ILE A N 1
ATOM 1294 C CA . ILE A 1 166 ? 21.895 -1.322 -7.907 1.00 93.44 166 ILE A CA 1
ATOM 1295 C C . ILE A 1 166 ? 22.067 -2.387 -8.984 1.00 93.44 166 ILE A C 1
ATOM 1297 O O . ILE A 1 166 ? 21.092 -2.938 -9.504 1.00 93.44 166 ILE A O 1
ATOM 1301 N N . GLU A 1 167 ? 23.318 -2.704 -9.293 1.00 92.06 167 GLU A N 1
ATOM 1302 C CA . GLU A 1 167 ? 23.650 -3.719 -10.285 1.00 92.06 167 GLU A CA 1
ATOM 1303 C C . GLU A 1 167 ? 23.347 -5.130 -9.766 1.00 92.06 167 GLU A C 1
ATOM 1305 O O . GLU A 1 167 ? 23.833 -5.551 -8.715 1.00 92.06 167 GLU A O 1
ATOM 1310 N N . ARG A 1 168 ? 22.559 -5.892 -10.531 1.00 83.88 168 ARG A N 1
ATOM 1311 C CA . ARG A 1 168 ? 22.325 -7.334 -10.337 1.00 83.88 168 ARG A CA 1
ATOM 1312 C C . ARG A 1 168 ? 22.834 -8.101 -11.552 1.00 83.88 168 ARG A C 1
ATOM 1314 O O . ARG A 1 168 ? 23.102 -7.498 -12.581 1.00 83.88 168 ARG A O 1
ATOM 1321 N N . GLU A 1 169 ? 22.982 -9.422 -11.465 1.00 76.88 169 GLU A N 1
ATOM 1322 C CA . GLU A 1 169 ? 23.648 -10.231 -12.508 1.00 76.88 169 GLU A CA 1
ATOM 1323 C C . GLU A 1 169 ? 23.208 -9.879 -13.942 1.00 76.88 169 GLU A C 1
ATOM 1325 O O . GLU A 1 169 ? 24.061 -9.503 -14.742 1.00 76.88 169 GLU A O 1
ATOM 1330 N N . ASN A 1 170 ? 21.896 -9.836 -14.217 1.00 81.44 170 ASN A N 1
ATOM 1331 C CA . ASN A 1 170 ? 21.344 -9.639 -15.570 1.00 81.44 170 ASN A CA 1
ATOM 1332 C C . ASN A 1 170 ? 20.525 -8.346 -15.758 1.00 81.44 170 ASN A C 1
ATOM 1334 O O . ASN A 1 170 ? 19.950 -8.122 -16.822 1.00 81.44 170 ASN A O 1
ATOM 1338 N N . GLN A 1 171 ? 20.424 -7.505 -14.731 1.00 87.94 171 GLN A N 1
ATOM 1339 C CA . GLN A 1 171 ? 19.593 -6.300 -14.755 1.00 87.94 171 GLN A CA 1
ATOM 1340 C C . GLN A 1 171 ? 20.129 -5.255 -13.780 1.00 87.94 171 GLN A C 1
ATOM 1342 O O . GLN A 1 171 ? 20.753 -5.608 -12.779 1.00 87.94 171 GLN A O 1
ATOM 1347 N N . SER A 1 172 ? 19.835 -3.988 -14.040 1.00 92.38 172 SER A N 1
ATOM 1348 C CA . SER A 1 172 ? 20.006 -2.922 -13.059 1.00 92.38 172 SER A CA 1
ATOM 1349 C C . SER A 1 172 ? 18.659 -2.640 -12.395 1.00 92.38 172 SER A C 1
ATOM 1351 O O . SER A 1 172 ? 17.609 -2.671 -13.043 1.00 92.38 172 SER A O 1
ATOM 1353 N N . GLN A 1 173 ? 18.674 -2.439 -11.081 1.00 94.25 173 GLN A N 1
ATOM 1354 C CA . GLN A 1 173 ? 17.504 -2.066 -10.295 1.00 94.25 173 GLN A CA 1
ATOM 1355 C C . GLN A 1 173 ? 17.698 -0.641 -9.802 1.00 94.25 173 GLN A C 1
ATOM 1357 O O . GLN A 1 173 ? 18.571 -0.397 -8.978 1.00 94.25 173 GLN A O 1
ATOM 1362 N N . THR A 1 174 ? 16.856 0.288 -10.231 1.00 95.94 174 THR A N 1
ATOM 1363 C CA . THR A 1 174 ? 16.889 1.665 -9.738 1.00 95.94 174 THR A CA 1
ATOM 1364 C C . THR A 1 174 ? 15.764 1.878 -8.732 1.00 95.94 174 THR A C 1
ATOM 1366 O O . THR A 1 174 ? 14.593 1.857 -9.127 1.00 95.94 174 THR A O 1
ATOM 1369 N N . PRO A 1 175 ? 16.074 2.078 -7.440 1.00 97.06 175 PRO A N 1
ATOM 1370 C CA . PRO A 1 175 ? 15.055 2.331 -6.434 1.00 97.06 175 PRO A CA 1
ATOM 1371 C C . PRO A 1 175 ? 14.444 3.728 -6.582 1.00 97.06 175 PRO A C 1
ATOM 1373 O O . PRO A 1 175 ? 15.124 4.708 -6.892 1.00 97.06 175 PRO A O 1
ATOM 1376 N N . ILE A 1 176 ? 13.148 3.829 -6.307 1.00 96.75 176 ILE A N 1
ATOM 1377 C CA . ILE A 1 176 ? 12.344 5.040 -6.455 1.00 96.75 176 ILE A CA 1
ATOM 1378 C C . ILE A 1 176 ? 11.464 5.199 -5.218 1.00 96.75 176 ILE A C 1
ATOM 1380 O O . ILE A 1 176 ? 10.792 4.264 -4.787 1.00 96.75 176 ILE A O 1
ATOM 1384 N N . ILE A 1 177 ? 11.441 6.401 -4.653 1.00 97.38 177 ILE A N 1
ATOM 1385 C CA . ILE A 1 177 ? 10.559 6.767 -3.545 1.00 97.38 177 ILE A CA 1
ATOM 1386 C C . ILE A 1 177 ? 9.578 7.812 -4.053 1.00 97.38 177 ILE A C 1
ATOM 1388 O O . ILE A 1 177 ? 9.987 8.903 -4.447 1.00 97.38 177 ILE A O 1
ATOM 1392 N N . ILE A 1 178 ? 8.286 7.501 -3.999 1.00 96.25 178 ILE A N 1
ATOM 1393 C CA . ILE A 1 178 ? 7.222 8.456 -4.312 1.00 96.25 178 ILE A CA 1
ATOM 1394 C C . ILE A 1 178 ? 6.430 8.741 -3.041 1.00 96.25 178 ILE A C 1
ATOM 1396 O O . ILE A 1 178 ? 5.942 7.814 -2.404 1.00 96.25 178 ILE A O 1
ATOM 1400 N N . LYS A 1 179 ? 6.260 10.016 -2.683 1.00 95.50 179 LYS A N 1
ATOM 1401 C CA . LYS A 1 179 ? 5.331 10.451 -1.633 1.00 95.50 179 LYS A CA 1
ATOM 1402 C C . LYS A 1 179 ? 4.160 11.195 -2.257 1.00 95.50 179 LYS A C 1
ATOM 1404 O O . LYS A 1 179 ? 4.357 12.097 -3.063 1.00 95.50 179 LYS A O 1
ATOM 1409 N N . ILE A 1 180 ? 2.950 10.848 -1.837 1.00 94.19 180 ILE A N 1
ATOM 1410 C CA . ILE A 1 180 ? 1.697 11.382 -2.370 1.00 94.19 180 ILE A CA 1
ATOM 1411 C C . ILE A 1 180 ? 0.815 11.801 -1.216 1.00 94.19 180 ILE A C 1
ATOM 1413 O O . ILE A 1 180 ? 0.681 11.059 -0.247 1.00 94.19 180 ILE A 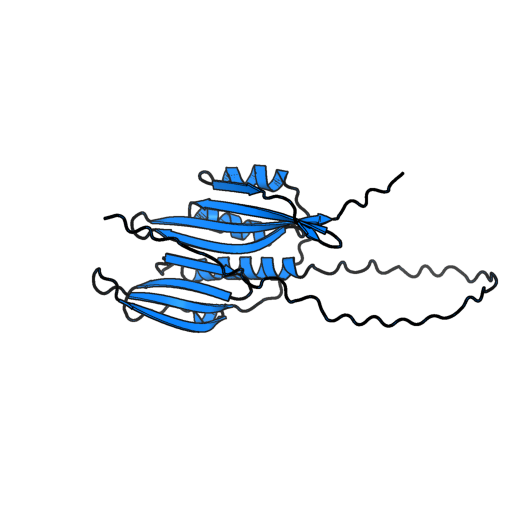O 1
ATOM 1417 N N . ASN A 1 181 ? 0.185 12.962 -1.345 1.00 92.19 181 ASN A N 1
ATOM 1418 C CA . ASN A 1 181 ? -0.822 13.421 -0.403 1.00 92.19 181 ASN A CA 1
ATOM 1419 C C . ASN A 1 181 ? -2.218 13.368 -1.037 1.00 92.19 181 ASN A C 1
ATOM 1421 O O . ASN A 1 181 ? -2.378 13.543 -2.247 1.00 92.19 181 ASN A O 1
ATOM 1425 N N . GLY A 1 182 ? -3.232 13.160 -0.201 1.00 90.88 182 GLY A N 1
ATOM 1426 C CA . GLY A 1 182 ? -4.635 13.101 -0.601 1.00 90.88 182 GLY A CA 1
ATOM 1427 C C . GLY A 1 182 ? -5.105 11.681 -0.913 1.00 90.88 182 GLY A C 1
ATOM 1428 O O . GLY A 1 182 ? -4.515 10.963 -1.717 1.00 90.88 182 GLY A O 1
ATOM 1429 N N . LYS A 1 183 ? -6.215 11.282 -0.284 1.00 90.00 183 LYS A N 1
ATOM 1430 C CA . LYS A 1 183 ? -6.792 9.934 -0.393 1.00 90.00 183 LYS A CA 1
ATOM 1431 C C . LYS A 1 183 ? -7.105 9.532 -1.839 1.00 90.00 183 LYS A C 1
ATOM 1433 O O . LYS A 1 183 ? -6.815 8.402 -2.229 1.00 90.00 183 LYS A O 1
ATOM 1438 N N . ASP A 1 184 ? -7.646 10.454 -2.632 1.00 91.25 184 ASP A N 1
ATOM 1439 C CA . ASP A 1 184 ? -7.999 10.187 -4.030 1.00 91.25 184 ASP A CA 1
ATOM 1440 C C . ASP A 1 184 ? -6.756 10.009 -4.906 1.00 91.25 184 ASP A C 1
ATOM 1442 O O . ASP A 1 184 ? -6.694 9.071 -5.696 1.00 91.25 184 ASP A O 1
ATOM 1446 N N . ASN A 1 185 ? -5.715 10.820 -4.700 1.00 93.50 185 ASN A N 1
ATOM 1447 C CA . ASN A 1 185 ? -4.441 10.672 -5.406 1.00 93.50 185 ASN A CA 1
ATOM 1448 C C . ASN A 1 185 ? -3.773 9.327 -5.096 1.00 93.50 185 ASN A C 1
ATOM 1450 O O . ASN A 1 185 ? -3.333 8.628 -6.006 1.00 93.50 185 ASN A O 1
ATOM 1454 N N . ILE A 1 186 ? -3.755 8.930 -3.819 1.00 94.62 186 ILE A N 1
ATOM 1455 C CA . ILE A 1 186 ? -3.217 7.634 -3.379 1.00 94.62 186 ILE A CA 1
ATOM 1456 C C . ILE A 1 186 ? -3.963 6.487 -4.075 1.00 94.62 186 ILE A C 1
ATOM 1458 O O . ILE A 1 186 ? -3.333 5.578 -4.617 1.00 94.62 186 ILE A O 1
ATOM 1462 N N . ARG A 1 187 ? -5.301 6.550 -4.121 1.00 93.38 187 ARG A N 1
ATOM 1463 C CA . ARG A 1 187 ? -6.130 5.566 -4.833 1.00 93.38 187 ARG A CA 1
ATOM 1464 C C . ARG A 1 187 ? -5.839 5.549 -6.336 1.00 93.38 187 ARG A C 1
ATOM 1466 O O . ARG A 1 187 ? -5.738 4.469 -6.911 1.00 93.38 187 ARG A O 1
ATOM 1473 N N . ASN A 1 188 ? -5.705 6.713 -6.966 1.00 92.62 188 ASN A N 1
ATOM 1474 C CA . ASN A 1 188 ? -5.448 6.828 -8.403 1.00 92.62 188 ASN A CA 1
ATOM 1475 C C . ASN A 1 188 ? -4.095 6.219 -8.792 1.00 92.62 188 ASN A C 1
ATOM 1477 O O . ASN A 1 188 ? -3.993 5.555 -9.823 1.00 92.62 188 ASN A O 1
ATOM 1481 N N . ILE A 1 189 ? -3.077 6.388 -7.949 1.00 93.44 189 ILE A N 1
ATOM 1482 C CA . ILE A 1 189 ? -1.749 5.804 -8.164 1.00 93.44 189 ILE A CA 1
ATOM 1483 C C . ILE A 1 189 ? -1.783 4.292 -8.012 1.00 93.44 189 ILE A C 1
ATOM 1485 O O . ILE A 1 189 ? -1.317 3.593 -8.908 1.00 93.44 189 ILE A O 1
ATOM 1489 N N . LEU A 1 190 ? -2.392 3.783 -6.937 1.00 94.62 190 LEU A N 1
ATOM 1490 C CA . LEU A 1 190 ? -2.584 2.342 -6.761 1.00 94.62 190 LEU A CA 1
ATOM 1491 C C . LEU A 1 190 ? -3.315 1.732 -7.962 1.00 94.62 190 LEU A C 1
ATOM 1493 O O . LEU A 1 190 ? -2.874 0.718 -8.493 1.00 94.62 190 LEU A O 1
ATOM 1497 N N . LEU A 1 191 ? -4.377 2.387 -8.444 1.00 92.19 191 LEU A N 1
ATOM 1498 C CA . LEU A 1 191 ? -5.118 1.935 -9.617 1.00 92.19 191 LEU A CA 1
ATOM 1499 C C . LEU A 1 191 ? -4.245 1.929 -10.876 1.00 92.19 191 LEU A C 1
ATOM 1501 O O . LEU A 1 191 ? -4.251 0.946 -11.610 1.00 92.19 191 LEU A O 1
ATOM 1505 N N . LYS A 1 192 ? -3.470 2.988 -11.130 1.00 90.38 192 LYS A N 1
ATOM 1506 C CA . LYS A 1 192 ? -2.581 3.044 -12.297 1.00 90.38 192 LYS A CA 1
ATOM 1507 C C . LYS A 1 192 ? -1.542 1.923 -12.260 1.00 90.38 192 LYS A C 1
ATOM 1509 O O . LYS A 1 192 ? -1.370 1.239 -13.267 1.00 90.38 192 LYS A O 1
ATOM 1514 N N . LEU A 1 193 ? -0.913 1.701 -11.103 1.00 91.94 193 LEU A N 1
ATOM 1515 C CA . LEU A 1 193 ? 0.135 0.695 -10.903 1.00 91.94 193 LEU A CA 1
ATOM 1516 C C . LEU A 1 193 ? -0.328 -0.743 -11.197 1.00 91.94 193 LEU A C 1
ATOM 1518 O O . LEU A 1 193 ? 0.500 -1.582 -11.544 1.00 91.94 193 LEU A O 1
ATOM 1522 N N . THR A 1 194 ? -1.637 -1.029 -11.159 1.00 89.38 194 THR A N 1
ATOM 1523 C CA . THR A 1 194 ? -2.177 -2.353 -11.549 1.00 89.38 194 THR A CA 1
ATOM 1524 C C . THR A 1 194 ? -1.905 -2.743 -13.005 1.00 89.38 194 THR A C 1
ATOM 1526 O O . THR A 1 194 ? -2.035 -3.905 -13.374 1.00 89.38 194 THR A O 1
ATOM 1529 N N . SER A 1 195 ? -1.558 -1.773 -13.851 1.00 87.56 195 SER A N 1
ATOM 1530 C CA . SER A 1 195 ? -1.373 -1.971 -15.293 1.00 87.56 195 SER A CA 1
ATOM 1531 C C . SER A 1 195 ? -0.065 -1.379 -15.813 1.00 87.56 195 SER A C 1
ATOM 1533 O O . SER A 1 195 ? 0.162 -1.350 -17.022 1.00 87.56 195 SER A O 1
ATOM 1535 N N . TRP A 1 196 ? 0.788 -0.856 -14.930 1.00 86.88 196 TRP A N 1
ATOM 1536 C CA . TRP A 1 196 ? 1.866 0.030 -15.345 1.00 86.88 196 TRP A CA 1
ATOM 1537 C C . TRP A 1 196 ? 3.222 -0.654 -15.309 1.00 86.88 196 TRP A C 1
ATOM 1539 O O . TRP A 1 196 ? 3.768 -0.861 -14.235 1.00 86.88 196 TRP A O 1
ATOM 1549 N N . GLY A 1 197 ? 3.763 -0.947 -16.494 1.00 87.75 197 GLY A N 1
ATOM 1550 C CA . GLY A 1 197 ? 5.150 -1.374 -16.668 1.00 87.75 197 GLY A CA 1
ATOM 1551 C C . GLY A 1 197 ? 5.482 -2.729 -16.038 1.00 87.75 197 GLY A C 1
ATOM 1552 O O . GLY A 1 197 ? 5.614 -2.852 -14.829 1.00 87.75 197 GLY A O 1
ATOM 1553 N N . ARG A 1 198 ? 5.762 -3.752 -16.845 1.00 90.56 198 ARG A N 1
ATOM 1554 C CA . ARG A 1 198 ? 6.274 -5.044 -16.357 1.00 90.56 198 ARG A CA 1
ATOM 1555 C C . ARG A 1 198 ? 7.628 -4.931 -15.665 1.00 90.56 198 ARG A C 1
ATOM 1557 O O . ARG A 1 198 ? 8.022 -5.841 -14.952 1.00 90.56 198 ARG A O 1
ATOM 1564 N N . ASN A 1 199 ? 8.346 -3.847 -15.943 1.00 92.62 199 ASN A N 1
ATOM 1565 C CA . ASN A 1 199 ? 9.651 -3.525 -15.396 1.00 92.62 199 ASN A CA 1
ATOM 1566 C C . ASN A 1 199 ? 9.564 -2.586 -14.183 1.00 92.62 199 ASN A C 1
ATOM 1568 O O . ASN A 1 199 ? 10.596 -2.108 -13.726 1.00 92.62 199 ASN A O 1
ATOM 1572 N N . LEU A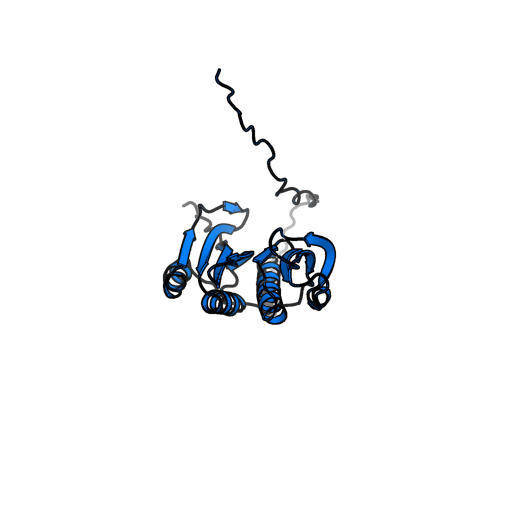 1 200 ? 8.363 -2.310 -13.667 1.00 93.81 200 LEU A N 1
ATOM 1573 C CA . LEU A 1 200 ? 8.145 -1.536 -12.453 1.00 93.81 200 LEU A CA 1
ATOM 1574 C C . LEU A 1 200 ? 7.594 -2.446 -11.348 1.00 93.81 200 LEU A C 1
ATOM 1576 O O . LEU A 1 200 ? 6.648 -3.205 -11.559 1.00 93.81 200 LEU A O 1
ATOM 1580 N N . ALA A 1 201 ? 8.155 -2.340 -10.148 1.00 94.25 201 ALA A N 1
ATOM 1581 C CA . ALA A 1 201 ? 7.680 -3.069 -8.978 1.00 94.25 201 ALA A CA 1
ATOM 1582 C C . ALA A 1 201 ? 7.413 -2.131 -7.804 1.00 94.25 201 ALA A C 1
ATOM 1584 O O . ALA A 1 201 ? 8.255 -1.298 -7.489 1.00 94.25 201 ALA A O 1
ATOM 1585 N N . LEU A 1 202 ? 6.277 -2.299 -7.128 1.00 96.81 202 LEU A N 1
ATOM 1586 C CA . LEU A 1 202 ? 6.025 -1.758 -5.800 1.00 96.81 202 LEU A CA 1
ATOM 1587 C C . LEU A 1 202 ? 6.514 -2.777 -4.766 1.00 96.81 202 LEU A C 1
ATOM 1589 O O . LEU A 1 202 ? 5.997 -3.887 -4.694 1.00 96.81 202 LEU A O 1
ATOM 1593 N N . GLU A 1 203 ? 7.503 -2.404 -3.962 1.00 96.94 203 GLU A N 1
ATOM 1594 C CA . GLU A 1 203 ? 8.137 -3.293 -2.977 1.00 96.94 203 GLU A CA 1
ATOM 1595 C C . GLU A 1 203 ? 7.604 -3.055 -1.563 1.00 96.94 203 GLU A C 1
ATOM 1597 O O . GLU A 1 203 ? 7.496 -3.979 -0.752 1.00 96.94 203 GLU A O 1
ATOM 1602 N N . LYS A 1 204 ? 7.241 -1.802 -1.265 1.00 98.25 204 LYS A N 1
ATOM 1603 C CA . LYS A 1 204 ? 6.624 -1.419 0.003 1.00 98.25 204 LYS A CA 1
ATOM 1604 C C . LYS A 1 204 ? 5.663 -0.253 -0.180 1.00 98.25 204 LYS A C 1
ATOM 1606 O O . LYS A 1 204 ? 5.969 0.728 -0.855 1.00 98.25 204 LYS A O 1
ATOM 1611 N N . PHE A 1 205 ? 4.519 -0.342 0.483 1.00 98.56 205 PHE A N 1
ATOM 1612 C CA . PHE A 1 205 ? 3.528 0.722 0.570 1.00 98.56 205 PHE A CA 1
ATOM 1613 C C . PHE A 1 205 ? 3.350 1.131 2.027 1.00 98.56 205 PHE A C 1
ATOM 1615 O O . PHE A 1 205 ? 3.134 0.280 2.887 1.00 98.56 205 PHE A O 1
ATOM 1622 N N . VAL A 1 206 ? 3.435 2.427 2.306 1.00 98.31 206 VAL A N 1
ATOM 1623 C CA . VAL A 1 206 ? 3.189 2.983 3.638 1.00 98.31 206 VAL A CA 1
ATOM 1624 C C . VAL A 1 206 ? 2.155 4.082 3.511 1.00 98.31 206 VAL A C 1
ATOM 1626 O O . VAL A 1 206 ? 2.381 5.046 2.798 1.00 98.31 206 VAL A O 1
ATOM 1629 N N . PHE A 1 207 ? 1.046 3.965 4.218 1.00 97.12 207 PHE A N 1
ATOM 1630 C CA . PHE A 1 207 ? 0.004 4.972 4.322 1.00 97.12 207 PHE A CA 1
ATOM 1631 C C . PHE A 1 207 ? -0.079 5.462 5.763 1.00 97.12 207 PHE A C 1
ATOM 1633 O O . PHE A 1 207 ? -0.042 4.668 6.702 1.00 97.12 207 PHE A O 1
ATOM 1640 N N . VAL A 1 208 ? -0.203 6.774 5.927 1.00 94.31 208 VAL A N 1
ATOM 1641 C CA . VAL A 1 208 ? -0.349 7.436 7.222 1.00 94.31 208 VAL A CA 1
ATOM 1642 C C . VAL A 1 208 ? -1.485 8.442 7.124 1.00 94.31 208 VAL A C 1
ATOM 1644 O O . VAL A 1 208 ? -1.565 9.212 6.162 1.00 94.31 208 VAL A O 1
ATOM 1647 N N . SER A 1 209 ? -2.344 8.443 8.138 1.00 90.06 209 SER A N 1
ATOM 1648 C CA . SER A 1 209 ? -3.354 9.476 8.336 1.00 90.06 209 SER A CA 1
ATOM 1649 C C . SER A 1 209 ? -3.038 10.243 9.608 1.00 90.06 209 SER A C 1
ATOM 1651 O O . SER A 1 209 ? -2.980 9.656 10.690 1.00 90.06 209 SER A O 1
ATOM 1653 N N . GLU A 1 210 ? -2.898 11.560 9.501 1.00 78.19 210 GLU A N 1
ATOM 1654 C CA . GLU A 1 210 ? -2.897 12.411 10.687 1.00 78.19 210 GLU A CA 1
ATOM 1655 C C . GLU A 1 210 ? -4.338 12.556 11.172 1.00 78.19 210 GLU A C 1
ATOM 1657 O O . GLU A 1 210 ? -5.234 12.976 10.435 1.00 78.19 210 GLU A O 1
ATOM 1662 N N . THR A 1 211 ? -4.571 12.178 12.423 1.00 63.62 211 THR A N 1
ATOM 1663 C CA . THR A 1 211 ? -5.909 12.135 13.020 1.00 63.62 211 THR A CA 1
ATOM 1664 C C . THR A 1 211 ? -6.513 13.518 13.233 1.00 63.62 211 THR A C 1
ATOM 1666 O O . THR A 1 211 ? -7.732 13.641 13.262 1.00 63.62 211 THR A O 1
ATOM 1669 N N . GLU A 1 212 ? -5.677 14.549 13.376 1.00 60.84 212 GLU A N 1
ATOM 1670 C CA . GLU A 1 212 ? -6.116 15.912 13.702 1.00 60.84 212 GLU A CA 1
ATOM 1671 C C . GLU A 1 212 ? -6.526 16.715 12.463 1.00 60.84 212 GLU A C 1
ATOM 1673 O O . GLU A 1 212 ? -7.512 17.444 12.501 1.00 60.84 212 GLU A O 1
ATOM 1678 N N . ASN A 1 213 ? -5.823 16.531 11.341 1.00 59.09 213 ASN A N 1
ATOM 1679 C CA . ASN A 1 213 ? -5.992 17.365 10.146 1.00 59.09 213 ASN A CA 1
ATOM 1680 C C . ASN A 1 213 ? -6.647 16.635 8.965 1.00 59.09 213 ASN A C 1
ATOM 1682 O O . ASN A 1 213 ? -6.760 17.211 7.883 1.00 59.09 213 ASN A O 1
ATOM 1686 N N . LEU A 1 214 ? -7.035 15.359 9.135 1.00 64.56 214 LEU A N 1
ATOM 1687 C CA . LEU A 1 214 ? -7.511 14.479 8.051 1.00 64.56 214 LEU A CA 1
ATOM 1688 C C . LEU A 1 214 ? -6.551 14.458 6.846 1.00 64.56 214 LEU A C 1
ATOM 1690 O O . LEU A 1 214 ? -6.952 14.207 5.702 1.00 64.56 214 LEU A O 1
ATOM 1694 N N . SER A 1 215 ? -5.273 14.746 7.095 1.00 80.75 215 SER A N 1
ATOM 1695 C CA . SER A 1 215 ? -4.241 14.726 6.077 1.00 80.75 215 SER A CA 1
ATOM 1696 C C . SER A 1 215 ? -3.846 13.265 5.871 1.00 80.75 215 SER A C 1
ATOM 1698 O O . SER A 1 215 ? -3.547 12.523 6.809 1.00 80.75 215 SER A O 1
ATOM 1700 N N . HIS A 1 216 ? -3.930 12.823 4.623 1.00 90.19 216 HIS A N 1
ATOM 1701 C CA . HIS A 1 216 ? -3.586 11.463 4.241 1.00 90.19 216 HIS A CA 1
ATOM 1702 C C . HIS A 1 216 ? -2.367 11.537 3.346 1.00 90.19 216 HIS A C 1
ATOM 1704 O O . HIS A 1 216 ? -2.374 12.276 2.357 1.00 90.19 216 HIS A O 1
ATOM 1710 N N . SER A 1 217 ? -1.347 10.757 3.670 1.00 94.44 217 SER A N 1
ATOM 1711 C CA . SER A 1 217 ? -0.171 10.624 2.825 1.00 94.44 217 SER A CA 1
ATOM 1712 C C . SER A 1 217 ? 0.199 9.163 2.652 1.00 94.44 217 SER A C 1
ATOM 1714 O O . SER A 1 217 ? -0.069 8.332 3.520 1.00 94.44 217 SER A O 1
ATOM 1716 N N . ALA A 1 218 ? 0.802 8.844 1.515 1.00 96.75 218 ALA A N 1
ATOM 1717 C CA . ALA A 1 218 ? 1.395 7.545 1.286 1.00 96.75 218 ALA A CA 1
ATOM 1718 C C . ALA A 1 218 ? 2.787 7.668 0.678 1.00 96.75 218 ALA A C 1
ATOM 1720 O O . ALA A 1 218 ? 3.067 8.598 -0.078 1.00 96.75 218 ALA A O 1
ATOM 1721 N N . ILE A 1 219 ? 3.640 6.706 1.011 1.00 97.75 219 ILE A N 1
ATOM 1722 C CA . ILE A 1 219 ? 4.962 6.501 0.443 1.00 97.75 219 ILE A CA 1
ATOM 1723 C C . ILE A 1 219 ? 4.951 5.165 -0.296 1.00 97.75 219 ILE A C 1
ATOM 1725 O O . ILE A 1 219 ? 4.593 4.127 0.262 1.00 97.75 219 ILE A O 1
ATOM 1729 N N . PHE A 1 220 ? 5.365 5.212 -1.553 1.00 97.88 220 PHE A N 1
ATOM 1730 C CA . PHE A 1 220 ? 5.539 4.072 -2.435 1.00 97.88 220 PHE A CA 1
ATOM 1731 C C . PHE A 1 220 ? 7.040 3.871 -2.625 1.00 97.88 220 PHE A C 1
ATOM 1733 O O . PHE A 1 220 ? 7.716 4.738 -3.182 1.00 97.88 220 PHE A O 1
ATOM 1740 N N . TYR A 1 221 ? 7.556 2.748 -2.138 1.00 98.19 221 TYR A N 1
ATOM 1741 C CA . TYR A 1 221 ? 8.918 2.303 -2.413 1.00 98.19 221 TYR A CA 1
ATOM 1742 C C . TYR A 1 221 ? 8.860 1.359 -3.598 1.00 98.19 221 TYR A C 1
ATOM 1744 O O . TYR A 1 221 ? 8.254 0.289 -3.515 1.00 98.19 221 TYR A O 1
ATOM 1752 N N . MET A 1 222 ? 9.442 1.788 -4.703 1.00 97.00 222 MET A N 1
ATOM 1753 C CA . MET A 1 222 ? 9.369 1.088 -5.970 1.00 97.00 222 MET A CA 1
ATOM 1754 C C . MET A 1 222 ? 10.756 0.846 -6.537 1.00 97.00 222 MET A C 1
ATOM 1756 O O . MET A 1 222 ? 11.728 1.472 -6.123 1.00 97.00 222 MET A O 1
ATOM 1760 N N . SER A 1 223 ? 10.808 -0.006 -7.547 1.00 95.75 223 SER A N 1
ATOM 1761 C CA . SER A 1 223 ? 12.002 -0.271 -8.328 1.00 95.75 223 SER A CA 1
ATOM 1762 C C . SER A 1 223 ? 11.662 -0.286 -9.802 1.00 95.75 223 SER A C 1
ATOM 1764 O O . SER A 1 223 ? 10.697 -0.940 -10.205 1.00 95.75 223 SER A O 1
ATOM 1766 N N . LEU A 1 224 ? 12.466 0.416 -10.599 1.00 94.94 224 LEU A N 1
ATOM 1767 C CA . LEU A 1 224 ? 12.463 0.267 -12.046 1.00 94.94 224 LEU A CA 1
ATOM 1768 C C . LEU A 1 224 ? 13.621 -0.642 -12.449 1.00 94.94 224 LEU A C 1
ATOM 1770 O O . LEU A 1 224 ? 14.767 -0.408 -12.069 1.00 94.94 224 LEU A O 1
ATOM 1774 N N . PHE A 1 225 ? 13.306 -1.684 -13.205 1.00 93.06 225 PHE A N 1
ATOM 1775 C CA . PHE A 1 225 ? 14.269 -2.637 -13.726 1.00 93.06 225 PHE A CA 1
ATOM 1776 C C . PHE A 1 225 ? 14.612 -2.279 -15.168 1.00 93.06 225 PHE A C 1
ATOM 1778 O O . PHE A 1 225 ? 13.730 -2.055 -16.004 1.00 93.06 225 PHE A O 1
ATOM 1785 N N . SER A 1 226 ? 15.901 -2.249 -15.470 1.00 89.69 226 SER A N 1
ATOM 1786 C CA . SER A 1 226 ? 16.413 -2.123 -16.829 1.00 89.69 226 SER A CA 1
ATOM 1787 C C . SER A 1 226 ? 17.302 -3.325 -17.149 1.00 89.69 226 SER A C 1
ATOM 1789 O O . SER A 1 226 ? 18.057 -3.787 -16.286 1.00 89.69 226 SER A O 1
ATOM 1791 N N . PRO A 1 227 ? 17.219 -3.880 -18.369 1.00 81.94 227 PRO A N 1
ATOM 1792 C CA . PRO A 1 227 ? 18.191 -4.871 -18.800 1.00 81.94 227 PRO A CA 1
ATOM 1793 C C . PRO A 1 227 ? 19.580 -4.230 -18.789 1.00 81.94 227 PRO A C 1
ATOM 1795 O O . PRO A 1 227 ? 19.734 -3.060 -19.149 1.00 81.94 227 PRO A O 1
ATOM 1798 N N . LYS A 1 228 ? 20.600 -4.993 -18.390 1.00 74.19 228 LYS A N 1
ATOM 1799 C CA . LYS A 1 228 ? 21.977 -4.539 -18.580 1.00 74.19 228 LYS A CA 1
ATOM 1800 C C . LYS A 1 228 ? 22.232 -4.404 -20.077 1.00 74.19 228 LYS A C 1
ATOM 1802 O O . LYS A 1 228 ? 22.111 -5.385 -20.811 1.00 74.19 228 LYS A O 1
ATOM 1807 N N . HIS A 1 229 ? 22.610 -3.211 -20.526 1.00 56.94 229 HIS A N 1
ATOM 1808 C CA . HIS A 1 229 ? 23.297 -3.104 -21.803 1.00 56.94 229 HIS A CA 1
ATOM 1809 C C . HIS A 1 229 ? 24.630 -3.836 -21.638 1.00 56.94 229 HIS A C 1
ATOM 1811 O O . HIS A 1 229 ? 25.502 -3.391 -20.896 1.00 56.94 229 HIS A O 1
ATOM 1817 N N . LEU A 1 230 ? 24.765 -4.995 -22.286 1.00 46.47 230 LEU A N 1
ATOM 1818 C CA . LEU A 1 230 ? 26.079 -5.530 -22.606 1.00 46.47 230 LEU A CA 1
ATOM 1819 C C . LEU A 1 230 ? 26.724 -4.491 -23.518 1.00 46.47 230 LEU A C 1
ATOM 1821 O O . LEU A 1 230 ? 26.377 -4.401 -24.696 1.00 46.47 230 LEU A O 1
ATOM 1825 N N . GLU A 1 231 ? 27.606 -3.664 -22.963 1.00 42.12 231 GLU A N 1
ATOM 1826 C CA . GLU A 1 231 ? 28.597 -2.986 -23.782 1.00 42.12 231 GLU A CA 1
ATOM 1827 C C . GLU A 1 231 ? 29.391 -4.096 -24.473 1.00 42.12 231 GLU A C 1
ATOM 1829 O O . GLU A 1 231 ? 30.198 -4.794 -23.855 1.00 42.12 231 GLU A O 1
ATOM 1834 N N . LEU A 1 232 ? 29.076 -4.335 -25.747 1.00 40.47 232 LEU A N 1
ATOM 1835 C CA . LEU A 1 232 ? 29.975 -5.037 -26.645 1.00 40.47 232 LEU A CA 1
ATOM 1836 C C . LEU A 1 232 ? 31.240 -4.181 -26.682 1.00 40.47 232 LEU A C 1
ATOM 1838 O O . LEU A 1 232 ? 31.249 -3.124 -27.307 1.00 40.47 232 LEU A O 1
ATOM 1842 N N . GLN A 1 233 ? 32.257 -4.598 -25.929 1.00 37.75 233 GLN A N 1
ATOM 1843 C CA . GLN A 1 233 ? 33.598 -4.051 -26.061 1.00 37.75 233 GLN A CA 1
ATOM 1844 C C . GLN A 1 233 ? 34.043 -4.298 -27.508 1.00 37.75 233 GLN A C 1
ATOM 1846 O O . GLN A 1 233 ? 34.146 -5.454 -27.924 1.00 37.75 233 GLN A O 1
ATOM 1851 N N . GLU A 1 234 ? 34.207 -3.212 -28.268 1.00 34.84 234 GLU A N 1
ATOM 1852 C CA . GLU A 1 234 ? 34.926 -3.203 -29.549 1.00 34.84 234 GLU A CA 1
ATOM 1853 C C . GLU A 1 234 ? 36.413 -3.523 -29.352 1.00 34.84 234 GLU A C 1
ATOM 1855 O O . GLU A 1 234 ? 36.992 -3.086 -28.326 1.00 34.84 234 GLU A O 1
#

Foldseek 3Di:
DDDDDDDDDDDDDPPDPDPDDDDDDDDDDDDDDDDDDDDPDPPPPPDPPPPDQDPLLLQQLQQLVLVLVLCVQCVVWAWAKWKDADQKIKTKTKDAPDDPRVVVVFAAFPDWDWDDDPPPRMIIIITMGRGDRDDADDADDADDVVVVVVPQCVQPPKDKDWADWDDDDFKIKIKMKIKHKDPVSVNVVSVCSSHYHSQKGFRMKMWGADPPPRIIMMITIMIGIDTDPPPPDD